Protein AF-A0A920TBF0-F1 (afdb_monomer)

pLDDT: mean 77.08, std 17.84, range [31.28, 96.94]

Secondary structure (DSSP, 8-state):
--HHHHHHHHTS-SHHHHHHT-SSHHHHHHHHHHHHS-EE-TTS-EE--B-STTSSTTS----------SS-S----TT----S-HHHHHHHHHHHHHHHHHHHHHHHHHS----S-B-EEETTEEEEE-SSSEEEEETTTTEEEEE-S---HHHHHHHT-----BEETT-SSPBPHHHHHHHIIIII-HHHHBEEE-SSEEEEEE----TTEE---TTS-SPP-TT-TTS--S--EEEEEETTTTTEEEEEEE-STTSS--TTTT-EE-SS-EEETTEEEEEEEETTEEEEEEE-TTSTTS------------

Mean predicted aligned error: 10.83 Å

Structure (mmCIF, N/CA/C/O backbone):
data_AF-A0A920TBF0-F1
#
_entry.id   AF-A0A920TBF0-F1
#
loop_
_atom_site.group_PDB
_atom_site.id
_atom_site.type_symbol
_atom_site.label_atom_id
_atom_site.label_alt_id
_atom_site.label_comp_id
_atom_site.label_asym_id
_atom_site.label_entity_id
_atom_site.label_seq_id
_atom_site.pdbx_PDB_ins_code
_atom_site.Cartn_x
_atom_site.Cartn_y
_atom_site.Cartn_z
_atom_site.occupancy
_atom_site.B_iso_or_equiv
_atom_site.auth_seq_id
_atom_site.auth_comp_id
_atom_site.auth_asym_id
_atom_site.auth_atom_id
_atom_site.pdbx_PDB_model_num
ATOM 1 N N . MET A 1 1 ? -24.499 0.335 1.223 1.00 48.47 1 MET A N 1
ATOM 2 C CA . MET A 1 1 ? -24.113 -0.470 0.057 1.00 48.47 1 MET A CA 1
ATOM 3 C C . MET A 1 1 ? -25.279 -0.491 -0.924 1.00 48.47 1 MET A C 1
ATOM 5 O O . MET A 1 1 ? -26.350 -0.970 -0.547 1.00 48.47 1 MET A O 1
ATOM 9 N N . PRO A 1 2 ? -25.116 0.120 -2.102 1.00 41.47 2 PRO A N 1
ATOM 10 C CA . PRO A 1 2 ? -26.072 0.062 -3.203 1.00 41.47 2 PRO A CA 1
ATOM 11 C C . PRO A 1 2 ? -26.461 -1.379 -3.599 1.00 41.47 2 PRO A C 1
ATOM 13 O O . PRO A 1 2 ? -25.663 -2.301 -3.429 1.00 41.47 2 PRO A O 1
ATOM 16 N N . PRO A 1 3 ? -27.668 -1.607 -4.149 1.00 42.19 3 PRO A N 1
ATOM 17 C CA . PRO A 1 3 ? -28.105 -2.929 -4.614 1.00 42.19 3 PRO A CA 1
ATOM 18 C C . PRO A 1 3 ? -27.231 -3.524 -5.729 1.00 42.19 3 PRO A C 1
ATOM 20 O O . PRO A 1 3 ? -27.058 -4.737 -5.775 1.00 42.19 3 PRO A O 1
ATOM 23 N N . ALA A 1 4 ? -26.659 -2.684 -6.599 1.00 46.34 4 ALA A N 1
ATOM 24 C CA . ALA A 1 4 ? -25.809 -3.117 -7.710 1.00 46.34 4 ALA A CA 1
ATOM 25 C C . ALA A 1 4 ? -24.507 -3.783 -7.226 1.00 46.34 4 ALA A C 1
ATOM 27 O O . ALA A 1 4 ? -24.130 -4.844 -7.724 1.00 46.34 4 ALA A O 1
ATOM 28 N N . ASP A 1 5 ? -23.891 -3.225 -6.183 1.00 46.94 5 ASP A N 1
ATOM 29 C CA . ASP A 1 5 ? -22.671 -3.770 -5.581 1.00 46.94 5 ASP A CA 1
ATOM 30 C C . ASP A 1 5 ? -22.946 -5.125 -4.908 1.00 46.94 5 ASP A C 1
ATOM 32 O O . ASP A 1 5 ? -22.075 -5.989 -4.856 1.00 46.94 5 ASP A O 1
ATOM 36 N N . ARG A 1 6 ? -24.181 -5.356 -4.425 1.00 47.69 6 ARG A N 1
ATOM 37 C CA . ARG A 1 6 ? -24.579 -6.624 -3.780 1.00 47.69 6 ARG A CA 1
ATOM 38 C C . ARG A 1 6 ? -24.681 -7.761 -4.787 1.00 47.69 6 ARG A C 1
ATOM 40 O O . ARG A 1 6 ? -24.317 -8.885 -4.460 1.00 47.69 6 ARG A O 1
ATOM 47 N N . SER A 1 7 ? -25.139 -7.472 -6.003 1.00 45.06 7 SER A N 1
ATOM 48 C CA . SER A 1 7 ? -25.230 -8.460 -7.082 1.00 45.06 7 SER A CA 1
ATOM 49 C C . SER A 1 7 ? -23.852 -8.884 -7.599 1.00 45.06 7 SER A C 1
ATOM 51 O O . SER A 1 7 ? -23.650 -10.064 -7.869 1.00 45.06 7 SER A O 1
ATOM 53 N N . LYS A 1 8 ? -22.878 -7.962 -7.669 1.00 50.47 8 LYS A N 1
ATOM 54 C CA . LYS A 1 8 ? -21.475 -8.304 -7.974 1.00 50.47 8 LYS A CA 1
ATOM 55 C C . LYS A 1 8 ? -20.835 -9.155 -6.873 1.00 50.47 8 LYS A C 1
ATOM 57 O O . LYS A 1 8 ? -20.063 -10.066 -7.159 1.00 50.47 8 LYS A O 1
ATOM 62 N N . LEU A 1 9 ? -21.199 -8.889 -5.618 1.00 48.62 9 LEU A N 1
ATOM 63 C CA . LEU A 1 9 ? -20.748 -9.645 -4.452 1.00 48.62 9 LEU A CA 1
ATOM 64 C C . LEU A 1 9 ? -21.351 -11.047 -4.348 1.00 48.62 9 LEU A C 1
ATOM 66 O O . LEU A 1 9 ? -20.652 -11.958 -3.931 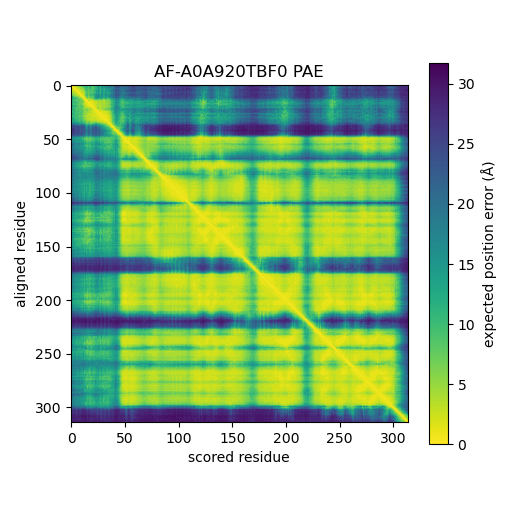1.00 48.62 9 LEU A O 1
ATOM 70 N N . ALA A 1 10 ? -22.594 -11.247 -4.790 1.00 43.66 10 ALA A N 1
ATOM 71 C CA . ALA A 1 10 ? -23.213 -12.571 -4.875 1.00 43.66 10 ALA A CA 1
ATOM 72 C C . ALA A 1 10 ? -22.567 -13.486 -5.939 1.00 43.66 10 ALA A C 1
ATOM 74 O O . ALA A 1 10 ? -22.734 -14.696 -5.870 1.00 43.66 10 ALA A O 1
ATOM 75 N N . ALA A 1 11 ? -21.822 -12.928 -6.903 1.00 50.50 11 ALA A N 1
ATOM 76 C CA . ALA A 1 11 ? -21.029 -13.687 -7.882 1.00 50.50 11 ALA A CA 1
ATOM 77 C C . ALA A 1 11 ? -19.617 -14.066 -7.373 1.00 50.50 11 ALA A C 1
ATOM 79 O O . ALA A 1 11 ? -18.818 -14.694 -8.082 1.00 50.50 11 ALA A O 1
ATOM 80 N N . ARG A 1 12 ? -19.272 -13.631 -6.156 1.00 54.97 12 ARG A N 1
ATOM 81 C CA . ARG A 1 12 ? -18.101 -14.075 -5.405 1.00 54.97 12 ARG A CA 1
ATOM 82 C C . ARG A 1 12 ? -18.627 -15.165 -4.469 1.00 54.97 12 ARG A C 1
ATOM 84 O O . ARG A 1 12 ? -19.307 -14.852 -3.508 1.00 54.97 12 ARG A O 1
ATOM 91 N N . ASP A 1 13 ? -18.435 -16.439 -4.783 1.00 57.16 13 ASP A N 1
ATOM 92 C CA . ASP A 1 13 ? -18.717 -17.497 -3.806 1.00 57.16 13 ASP A CA 1
ATOM 93 C C . ASP A 1 13 ? -17.684 -17.416 -2.666 1.00 57.16 13 ASP A C 1
ATOM 95 O O . ASP A 1 13 ? -16.536 -17.066 -2.926 1.00 57.16 13 ASP A O 1
ATOM 99 N N . GLY A 1 14 ? -18.075 -17.738 -1.424 1.00 64.62 14 GLY A N 1
ATOM 100 C CA . GLY A 1 14 ? -17.149 -17.918 -0.295 1.00 64.62 14 GLY A CA 1
ATOM 101 C C . GLY A 1 14 ? -17.405 -17.059 0.959 1.00 64.62 14 GLY A C 1
ATOM 102 O O . GLY A 1 14 ? -18.471 -16.462 1.145 1.00 64.62 14 GLY A O 1
ATOM 103 N N . GLY A 1 15 ? -16.456 -17.095 1.901 1.00 65.94 15 GLY A N 1
ATOM 104 C CA . GLY A 1 15 ? -16.621 -16.623 3.282 1.00 65.94 15 GLY A CA 1
ATOM 105 C C . GLY A 1 15 ? -16.760 -15.106 3.419 1.00 65.94 15 GLY A C 1
ATOM 106 O O . GLY A 1 15 ? -17.630 -14.638 4.163 1.00 65.94 15 GLY A O 1
ATOM 107 N N . LEU A 1 16 ? -15.958 -14.324 2.683 1.00 65.44 16 LEU A N 1
ATOM 108 C CA . LEU A 1 16 ? -16.082 -12.865 2.703 1.00 65.44 16 LEU A CA 1
ATOM 109 C C . LEU A 1 16 ? -17.380 -12.438 2.023 1.00 65.44 16 LEU A C 1
ATOM 111 O O . LEU A 1 16 ? -18.100 -11.595 2.550 1.00 65.44 16 LEU A O 1
ATOM 115 N N . ALA A 1 17 ? -17.733 -13.056 0.899 1.00 66.62 17 ALA A N 1
ATOM 116 C CA . ALA A 1 17 ? -18.985 -12.760 0.220 1.00 66.62 17 ALA A CA 1
ATOM 117 C C . ALA A 1 17 ? -20.210 -13.048 1.099 1.00 66.62 17 ALA A C 1
ATOM 119 O O . ALA A 1 17 ? -21.120 -12.220 1.180 1.00 66.62 17 ALA A O 1
ATOM 120 N N . ALA A 1 18 ? -20.201 -14.153 1.852 1.00 68.25 18 ALA A N 1
ATOM 121 C CA . ALA A 1 18 ? -21.231 -14.446 2.845 1.00 68.25 18 ALA A CA 1
ATOM 122 C C . ALA A 1 18 ? -21.303 -13.363 3.940 1.00 68.25 18 ALA A C 1
ATOM 124 O O . ALA A 1 18 ? -22.397 -12.901 4.280 1.00 68.25 18 ALA A O 1
ATOM 125 N N . ALA A 1 19 ? -20.159 -12.895 4.455 1.00 67.00 19 ALA A N 1
ATOM 126 C CA . ALA A 1 19 ? -20.104 -11.804 5.433 1.00 67.00 19 ALA A CA 1
ATOM 127 C C . ALA A 1 19 ? -20.609 -10.465 4.867 1.00 67.00 19 ALA A C 1
ATOM 129 O O . ALA A 1 19 ? -21.285 -9.706 5.561 1.00 67.00 19 ALA A O 1
ATOM 130 N N . LEU A 1 20 ? -20.325 -10.190 3.599 1.00 64.31 20 LEU A N 1
ATOM 131 C CA . LEU A 1 20 ? -20.701 -8.962 2.903 1.00 64.31 20 LEU A CA 1
ATOM 132 C C . LEU A 1 20 ? -22.149 -8.973 2.381 1.00 64.31 20 LEU A C 1
ATOM 134 O O . LEU A 1 20 ? -22.757 -7.916 2.221 1.00 64.31 20 LEU A O 1
ATOM 138 N N . SER A 1 21 ? -22.751 -10.153 2.203 1.00 65.94 21 SER A N 1
ATOM 139 C CA . SER A 1 21 ? -24.171 -10.323 1.848 1.00 65.94 21 SER A CA 1
ATOM 140 C C . SER A 1 21 ? -25.145 -9.944 2.978 1.00 65.94 21 SER A C 1
ATOM 142 O O . SER A 1 21 ? -26.361 -9.858 2.772 1.00 65.94 21 SER A O 1
ATOM 144 N N . GLN A 1 22 ? -24.625 -9.688 4.183 1.00 68.50 22 GLN A N 1
ATOM 145 C CA . GLN A 1 22 ? -25.415 -9.319 5.352 1.00 68.50 22 GLN A CA 1
ATOM 146 C C . GLN A 1 22 ? -26.225 -8.039 5.098 1.00 68.50 22 GLN A C 1
ATOM 148 O O . GLN A 1 22 ? -25.724 -7.009 4.644 1.00 68.50 22 GLN A O 1
ATOM 153 N N . ARG A 1 23 ? -27.524 -8.084 5.421 1.00 58.72 23 ARG A N 1
ATOM 154 C CA . ARG A 1 23 ? -28.457 -6.985 5.105 1.00 58.72 23 ARG A CA 1
ATOM 155 C C . ARG A 1 23 ? -28.181 -5.704 5.890 1.00 58.72 23 ARG A C 1
ATOM 157 O O . ARG A 1 23 ? -28.515 -4.624 5.399 1.00 58.72 23 ARG A O 1
ATOM 164 N N . THR A 1 24 ? -27.590 -5.817 7.078 1.00 69.56 24 THR A N 1
ATOM 165 C CA . THR A 1 24 ? -27.288 -4.694 7.971 1.00 69.56 24 THR A CA 1
ATOM 166 C C . THR A 1 24 ? -25.783 -4.468 8.073 1.00 69.56 24 THR A C 1
ATOM 168 O O . THR A 1 24 ? -25.002 -5.419 8.077 1.00 69.56 24 THR A O 1
ATOM 171 N N . LYS A 1 25 ? -25.373 -3.198 8.207 1.00 57.34 25 LYS A N 1
ATOM 172 C CA . LYS A 1 25 ? -23.966 -2.819 8.412 1.00 57.34 25 LYS A CA 1
ATOM 173 C C . LYS A 1 25 ? -23.376 -3.512 9.645 1.00 57.34 25 LYS A C 1
ATOM 175 O O . LYS A 1 25 ? -22.275 -4.035 9.569 1.00 57.34 25 LYS A O 1
ATOM 180 N N . ASP A 1 26 ? -24.136 -3.606 10.733 1.00 57.84 26 ASP A N 1
ATOM 181 C CA . ASP A 1 26 ? -23.690 -4.290 11.953 1.00 57.84 26 ASP A CA 1
ATOM 182 C C . ASP A 1 26 ? -23.574 -5.809 11.771 1.00 57.84 26 ASP A C 1
ATOM 184 O O . ASP A 1 26 ? -22.674 -6.433 12.327 1.00 57.84 26 ASP A O 1
ATOM 188 N N . GLY A 1 27 ? -24.468 -6.426 10.988 1.00 61.59 27 GLY A N 1
ATOM 189 C CA . GLY A 1 27 ? -24.377 -7.844 10.630 1.00 61.59 27 GLY A CA 1
ATOM 190 C C . GLY A 1 27 ? -23.137 -8.143 9.790 1.00 61.59 27 GLY A C 1
ATOM 191 O O . GLY A 1 27 ? -22.438 -9.120 10.055 1.00 61.59 27 GLY A O 1
ATOM 192 N N . MET A 1 28 ? -22.831 -7.257 8.841 1.00 61.69 28 MET A N 1
ATOM 193 C CA . MET A 1 28 ? -21.622 -7.311 8.023 1.00 61.69 28 MET A CA 1
ATOM 194 C C . MET A 1 28 ? -20.367 -7.161 8.882 1.00 61.69 28 MET A C 1
ATOM 196 O O . MET A 1 28 ? -19.517 -8.041 8.869 1.00 61.69 28 MET A O 1
ATOM 200 N N . VAL A 1 29 ? -20.287 -6.113 9.710 1.00 56.00 29 VAL A N 1
ATOM 201 C CA . VAL A 1 29 ? -19.148 -5.871 10.613 1.00 56.00 29 VAL A CA 1
ATOM 202 C C . VAL A 1 29 ? -18.922 -7.046 11.562 1.00 56.00 29 VAL A C 1
ATOM 204 O O . VAL A 1 29 ? -17.791 -7.495 11.705 1.00 56.00 29 VAL A O 1
ATOM 207 N N . ARG A 1 30 ? -19.979 -7.604 12.167 1.00 62.88 30 ARG A N 1
ATOM 208 C CA . ARG A 1 30 ? -19.853 -8.796 13.023 1.00 62.88 30 ARG A CA 1
ATOM 209 C C . ARG A 1 30 ? -19.360 -10.020 12.256 1.00 62.88 30 ARG A C 1
ATOM 211 O O . ARG A 1 30 ? -18.608 -10.812 12.808 1.00 62.88 30 ARG A O 1
ATOM 218 N N . SER A 1 31 ? -19.782 -10.189 11.007 1.00 63.00 31 SER A N 1
ATOM 219 C CA . SER A 1 31 ? -19.359 -11.324 10.180 1.00 63.00 31 SER A CA 1
ATOM 220 C C . SER A 1 31 ? -17.905 -11.181 9.721 1.00 63.00 31 SER A C 1
ATOM 222 O O . SER A 1 31 ? -17.159 -12.151 9.767 1.00 63.00 31 SER A O 1
ATOM 224 N N . LEU A 1 32 ? -17.476 -9.966 9.374 1.00 63.78 32 LEU A N 1
ATOM 225 C CA . LEU A 1 32 ? -16.080 -9.634 9.075 1.00 63.78 32 LEU A CA 1
ATOM 226 C C . LEU A 1 32 ? -15.175 -9.805 10.305 1.00 63.78 32 LEU A C 1
ATOM 228 O O . LEU A 1 32 ? -14.099 -10.388 10.205 1.00 63.78 32 LEU A O 1
ATOM 232 N N . ALA A 1 33 ? -15.644 -9.382 11.483 1.00 59.00 33 ALA A N 1
ATOM 233 C CA . ALA A 1 33 ? -14.950 -9.615 12.748 1.00 59.00 33 ALA A CA 1
ATOM 234 C C . ALA A 1 33 ? -14.811 -11.116 13.059 1.00 59.00 33 ALA A C 1
ATOM 236 O O . ALA A 1 33 ? -13.750 -11.550 13.491 1.00 59.00 33 ALA A O 1
ATOM 237 N N . ARG A 1 34 ? -15.837 -11.927 12.763 1.00 62.56 34 ARG A N 1
ATOM 238 C CA . ARG A 1 34 ? -15.768 -13.393 12.896 1.00 62.56 34 ARG A CA 1
ATOM 239 C C . ARG A 1 34 ? -14.814 -14.050 11.908 1.00 62.56 34 ARG A C 1
ATOM 241 O O . ARG A 1 34 ? -14.206 -15.038 12.275 1.00 62.56 34 ARG A O 1
ATOM 248 N N . LEU A 1 35 ? -14.672 -13.528 10.687 1.00 60.25 35 LEU A N 1
ATOM 249 C CA . LEU A 1 35 ? -13.644 -14.007 9.754 1.00 60.25 35 LEU A CA 1
ATOM 250 C C . LEU A 1 35 ? -12.241 -13.728 10.307 1.00 60.25 35 LEU A C 1
ATOM 252 O O . LEU A 1 35 ? -11.340 -14.541 10.147 1.00 60.25 35 LEU A O 1
ATOM 256 N N . SER A 1 36 ? -12.066 -12.576 10.961 1.00 52.41 36 SER A N 1
ATOM 257 C CA . SER A 1 36 ? -10.839 -12.183 11.668 1.00 52.41 36 SER A CA 1
ATOM 258 C C . SER A 1 36 ? -10.499 -13.110 12.850 1.00 52.41 36 SER A C 1
ATOM 260 O O . SER A 1 36 ? -9.322 -13.306 13.167 1.00 52.41 36 SER A O 1
ATOM 262 N N . GLU A 1 37 ? -11.501 -13.739 13.466 1.00 53.88 37 GLU A N 1
ATOM 263 C CA . GLU A 1 37 ? -11.335 -14.720 14.538 1.00 53.88 37 GLU A CA 1
ATOM 264 C C . GLU A 1 37 ? -11.171 -16.149 13.973 1.00 53.88 37 GLU A C 1
ATOM 266 O O . GLU A 1 37 ? -11.801 -16.538 12.994 1.00 53.88 37 GLU A O 1
ATOM 271 N N . LYS A 1 38 ? -10.275 -16.950 14.570 1.00 48.41 38 LYS A N 1
ATOM 272 C CA . LYS A 1 38 ? -9.892 -18.290 14.078 1.00 48.41 38 LYS A CA 1
ATOM 273 C C . LYS A 1 38 ? -11.107 -19.164 13.736 1.00 48.41 38 LYS A C 1
ATOM 275 O O . LYS A 1 38 ? -11.900 -19.477 14.620 1.00 48.41 38 LYS A O 1
ATOM 280 N N . THR A 1 39 ? -11.139 -19.705 12.518 1.00 42.72 39 THR A N 1
ATOM 281 C CA . THR A 1 39 ? -11.897 -20.928 12.224 1.00 42.72 39 THR A CA 1
ATOM 282 C C . THR A 1 39 ? -10.920 -22.102 12.247 1.00 42.72 39 THR A C 1
ATOM 284 O O . THR A 1 39 ? -10.024 -22.192 11.413 1.00 42.72 39 THR A O 1
ATOM 287 N N . ILE A 1 40 ? -11.044 -22.972 13.252 1.00 38.69 40 ILE A N 1
ATOM 288 C CA . ILE A 1 40 ? -10.387 -24.285 13.250 1.00 38.69 40 ILE A CA 1
ATOM 289 C C . ILE A 1 40 ? -11.276 -25.180 12.389 1.00 38.69 40 ILE A C 1
ATOM 291 O O . ILE A 1 40 ? -12.431 -25.412 12.754 1.00 38.69 40 ILE A O 1
ATOM 295 N N . THR A 1 41 ? -10.788 -25.634 11.237 1.00 45.25 41 THR A N 1
ATOM 296 C CA . THR A 1 41 ? -11.519 -26.626 10.442 1.00 45.25 41 THR A CA 1
ATOM 297 C C . THR A 1 41 ? -11.429 -27.996 11.122 1.00 45.25 41 THR A C 1
ATOM 299 O O . THR A 1 41 ? -10.523 -28.260 11.916 1.00 45.25 41 THR A O 1
ATOM 302 N N . GLY A 1 42 ? -12.419 -28.863 10.879 1.00 35.38 42 GLY A N 1
ATOM 303 C CA . GLY A 1 42 ? -12.584 -30.154 11.571 1.00 35.38 42 GLY A CA 1
ATOM 304 C C . GLY A 1 42 ? -11.441 -31.165 11.381 1.00 35.38 42 GLY A C 1
ATOM 305 O O . GLY A 1 42 ? -11.452 -32.218 12.007 1.00 35.38 42 GLY A O 1
ATOM 306 N N . ASP A 1 43 ? -10.457 -30.837 10.549 1.00 37.28 43 ASP A N 1
ATOM 307 C CA . ASP A 1 43 ? -9.215 -31.561 10.265 1.00 37.28 43 ASP A CA 1
ATOM 308 C C . ASP A 1 43 ? -7.991 -31.007 11.028 1.00 37.28 43 ASP A C 1
ATOM 310 O O . ASP A 1 43 ? -6.877 -31.502 10.865 1.00 37.28 43 ASP A O 1
ATOM 314 N N . GLY A 1 44 ? -8.174 -29.990 11.878 1.00 34.22 44 GLY A N 1
ATOM 315 C CA . GLY A 1 44 ? -7.098 -29.381 12.662 1.00 34.22 44 GLY A CA 1
ATOM 316 C C . GLY A 1 44 ? -6.231 -28.386 11.885 1.00 34.22 44 GLY A C 1
ATOM 317 O O . GLY A 1 44 ? -5.260 -27.873 12.449 1.00 34.22 44 GLY A O 1
ATOM 318 N N . GLN A 1 45 ? -6.573 -28.066 10.630 1.00 37.16 45 GLN A N 1
ATOM 319 C CA . GLN A 1 45 ? -5.944 -26.958 9.917 1.00 37.16 45 GLN A CA 1
ATOM 320 C C . GLN A 1 45 ? -6.516 -25.617 10.404 1.00 37.16 45 GLN A C 1
ATOM 322 O O . GLN A 1 45 ? -7.715 -25.439 10.616 1.00 37.16 45 GLN A O 1
ATOM 327 N N . VAL A 1 46 ? -5.632 -24.647 10.637 1.00 42.19 46 VAL A N 1
ATOM 328 C CA . VAL A 1 46 ? -6.026 -23.265 10.922 1.00 42.19 46 VAL A CA 1
ATOM 329 C C . VAL A 1 46 ? -5.913 -22.498 9.613 1.00 42.19 46 VAL A C 1
ATOM 331 O O . VAL A 1 46 ? -4.821 -22.070 9.245 1.00 42.19 46 VAL A O 1
ATOM 334 N N . VAL A 1 47 ? -7.035 -22.308 8.917 1.00 53.06 47 VAL A N 1
ATOM 335 C CA . VAL A 1 47 ? -7.137 -21.285 7.868 1.00 53.06 47 VAL A CA 1
ATOM 336 C C . VAL A 1 47 ? -7.430 -19.971 8.586 1.00 53.06 47 VAL A C 1
ATOM 338 O O . VAL A 1 47 ? -8.574 -19.616 8.860 1.00 53.06 47 VAL A O 1
ATOM 341 N N . GLY A 1 48 ? -6.364 -19.317 9.041 1.00 67.50 48 GLY A N 1
ATOM 342 C CA . GLY A 1 48 ? -6.448 -18.040 9.736 1.00 67.50 48 GLY A CA 1
ATOM 343 C C . GLY A 1 48 ? -6.321 -16.882 8.759 1.00 67.50 48 GLY A C 1
ATOM 344 O O . GLY A 1 48 ? -5.510 -16.934 7.836 1.00 67.50 48 GLY A O 1
ATOM 345 N N . ASN A 1 49 ? -7.075 -15.813 8.994 1.00 83.12 49 ASN A N 1
ATOM 346 C CA . ASN A 1 49 ? -6.814 -14.545 8.329 1.00 83.12 49 ASN A CA 1
ATOM 347 C C . ASN A 1 49 ? -5.392 -14.044 8.627 1.00 83.12 49 ASN A C 1
ATOM 349 O O . ASN A 1 49 ? -4.849 -14.255 9.713 1.00 83.12 49 ASN A O 1
ATOM 353 N N . TRP A 1 50 ? -4.830 -13.311 7.670 1.00 90.94 50 TRP A N 1
ATOM 354 C CA . TRP A 1 50 ? -3.555 -12.615 7.775 1.00 90.94 50 TRP A CA 1
ATOM 355 C C . TRP A 1 50 ? -3.820 -11.108 7.673 1.00 90.94 50 TRP A C 1
ATOM 357 O O . TRP A 1 50 ? -3.826 -10.530 6.592 1.00 90.94 50 TRP A O 1
ATOM 367 N N . LEU A 1 51 ? -4.141 -10.478 8.804 1.00 90.94 51 LEU A N 1
ATOM 368 C CA . LEU A 1 51 ? -4.727 -9.130 8.878 1.00 90.94 51 LEU A CA 1
ATOM 369 C C . LEU A 1 51 ? -3.698 -7.995 8.969 1.00 90.94 51 LEU A C 1
ATOM 371 O O . LEU A 1 51 ? -4.033 -6.823 8.822 1.00 90.94 51 LEU A O 1
ATOM 375 N N . ALA A 1 52 ? -2.447 -8.319 9.262 1.00 91.56 52 ALA A N 1
ATOM 376 C CA . ALA A 1 52 ? -1.356 -7.360 9.364 1.00 91.56 52 ALA A CA 1
ATOM 377 C C . ALA A 1 52 ? -0.029 -8.069 9.084 1.00 91.56 52 ALA A C 1
ATOM 379 O O . ALA A 1 52 ? 0.015 -9.289 8.911 1.00 91.56 52 ALA A O 1
ATOM 380 N N . TRP A 1 53 ? 1.075 -7.323 9.103 1.00 89.00 53 TRP A N 1
ATOM 381 C CA . TRP A 1 53 ? 2.408 -7.918 9.065 1.00 89.00 53 TRP A CA 1
ATOM 382 C C . TRP A 1 53 ? 2.566 -8.996 10.153 1.00 89.00 53 TRP A C 1
ATOM 384 O O . TRP A 1 53 ? 2.275 -8.749 11.325 1.00 89.00 53 TRP A O 1
ATOM 394 N N . ARG A 1 54 ? 3.021 -10.197 9.760 1.00 88.50 54 A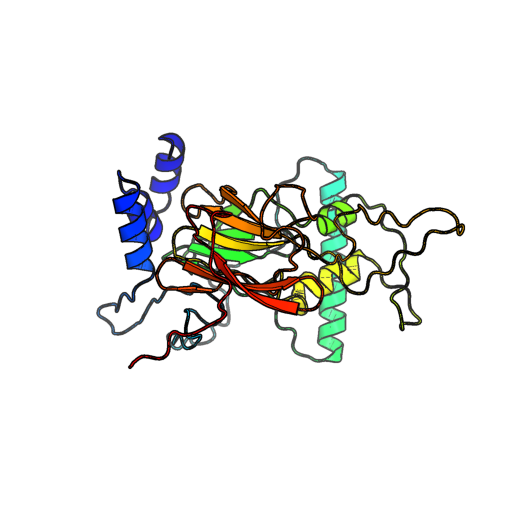RG A N 1
ATOM 395 C CA . ARG A 1 54 ? 3.059 -11.416 10.602 1.00 88.50 54 ARG A CA 1
ATOM 396 C C . ARG A 1 54 ? 1.688 -11.882 11.135 1.00 88.50 54 ARG A C 1
ATOM 398 O O . ARG A 1 54 ? 1.568 -12.483 12.207 1.00 88.50 54 ARG A O 1
ATOM 405 N N . GLY A 1 55 ? 0.647 -11.596 10.365 1.00 87.81 55 GLY A N 1
ATOM 406 C CA . GLY A 1 55 ? -0.679 -12.199 10.404 1.00 87.81 55 GLY A CA 1
ATOM 407 C C . GLY A 1 55 ? -1.674 -11.585 11.379 1.00 87.81 55 GLY A C 1
ATOM 408 O O . GLY A 1 55 ? -2.846 -11.470 11.039 1.00 87.81 55 GLY A O 1
ATOM 409 N N . ARG A 1 56 ? -1.251 -11.133 12.564 1.00 85.12 56 ARG A N 1
ATOM 410 C CA . ARG A 1 56 ? -2.166 -10.524 13.546 1.00 85.12 56 ARG A CA 1
ATOM 411 C C . ARG A 1 56 ? -1.453 -9.515 14.436 1.00 85.12 56 ARG A C 1
ATOM 413 O O . ARG A 1 56 ? -0.249 -9.313 14.313 1.00 85.12 56 ARG A O 1
ATOM 420 N N . HIS A 1 57 ? -2.197 -8.899 15.351 1.00 84.12 57 HIS A N 1
ATOM 421 C CA . HIS A 1 57 ? -1.718 -7.778 16.157 1.00 84.12 57 HIS A CA 1
ATOM 422 C C . HIS A 1 57 ? -0.470 -8.065 17.013 1.00 84.12 57 HIS A C 1
ATOM 424 O O . HIS A 1 57 ? 0.342 -7.167 17.209 1.00 84.12 57 HIS A O 1
ATOM 430 N N . ASP A 1 58 ? -0.283 -9.301 17.487 1.00 83.19 58 ASP A N 1
ATOM 431 C CA . ASP A 1 58 ? 0.907 -9.710 18.250 1.00 83.19 58 ASP A CA 1
ATOM 432 C C . ASP A 1 58 ? 2.078 -10.179 17.372 1.00 83.19 58 ASP A C 1
ATOM 434 O O . ASP A 1 58 ? 3.159 -10.438 17.895 1.00 83.19 58 ASP A O 1
ATOM 438 N N . ARG A 1 59 ? 1.890 -10.248 16.045 1.00 86.44 59 ARG A N 1
ATOM 439 C CA . ARG A 1 59 ? 2.900 -10.650 15.053 1.00 86.44 59 ARG A CA 1
ATOM 440 C C . ARG A 1 59 ? 3.428 -12.075 15.237 1.00 86.44 59 ARG A C 1
ATOM 442 O O . ARG A 1 59 ? 4.565 -12.368 14.859 1.00 86.44 59 ARG A O 1
ATOM 449 N N . LEU A 1 60 ? 2.607 -12.952 15.809 1.00 84.81 60 LEU A N 1
ATOM 450 C CA . LEU A 1 60 ? 2.944 -14.347 16.099 1.00 84.81 60 LEU A CA 1
ATOM 451 C C . LEU A 1 60 ? 1.936 -15.321 15.475 1.00 84.81 60 LEU A C 1
ATOM 453 O O . LEU A 1 60 ? 1.694 -16.398 16.020 1.00 84.81 60 LEU A O 1
ATOM 457 N N . SER A 1 61 ? 1.317 -14.955 14.346 1.00 84.31 61 SER A N 1
ATOM 458 C CA . SER A 1 61 ? 0.354 -15.854 13.706 1.00 84.31 61 SER A CA 1
ATOM 459 C C . SER A 1 61 ? 1.045 -17.123 13.210 1.00 84.31 61 SER A C 1
ATOM 461 O O . SER A 1 61 ? 1.991 -17.027 12.425 1.00 84.31 61 SER A O 1
ATOM 463 N N . PRO A 1 62 ? 0.581 -18.312 13.629 1.00 80.56 62 PRO A N 1
ATOM 464 C CA . PRO A 1 62 ? 1.032 -19.553 13.028 1.00 80.56 62 PRO A CA 1
ATOM 465 C C . PRO A 1 62 ? 0.401 -19.706 11.640 1.00 80.56 62 PRO A C 1
ATOM 467 O O . PRO A 1 62 ? -0.774 -19.390 11.453 1.00 80.56 62 PRO A O 1
ATOM 470 N N . ALA A 1 63 ? 1.166 -20.233 10.689 1.00 76.75 63 ALA A N 1
ATOM 471 C CA . ALA A 1 63 ? 0.654 -20.721 9.413 1.00 76.75 63 ALA A CA 1
ATOM 472 C C . ALA A 1 63 ? 0.693 -22.253 9.407 1.00 76.75 63 ALA A C 1
ATOM 474 O O . ALA A 1 63 ? 1.568 -22.855 10.038 1.00 76.75 63 ALA A O 1
ATOM 475 N N . ALA A 1 64 ? -0.245 -22.884 8.698 1.00 71.62 64 ALA A N 1
ATOM 476 C CA . ALA A 1 64 ? -0.155 -24.314 8.436 1.00 71.62 64 ALA A CA 1
ATOM 477 C C . ALA A 1 64 ? 1.140 -24.606 7.649 1.00 71.62 64 ALA A C 1
ATOM 479 O O . ALA A 1 64 ? 1.510 -23.813 6.777 1.00 71.62 64 ALA A O 1
ATOM 480 N N . PRO A 1 65 ? 1.845 -25.715 7.933 1.00 71.00 65 PRO A N 1
ATOM 481 C CA . PRO A 1 65 ? 2.994 -26.115 7.134 1.00 71.00 65 PRO A CA 1
ATOM 482 C C . PRO A 1 65 ? 2.570 -26.288 5.673 1.00 71.00 65 PRO A C 1
ATOM 484 O O . PRO A 1 65 ? 1.668 -27.070 5.381 1.00 71.00 65 PRO A O 1
ATOM 487 N N . ALA A 1 66 ? 3.225 -25.570 4.765 1.00 69.62 66 ALA A N 1
ATOM 488 C CA . ALA A 1 66 ? 3.043 -25.737 3.331 1.00 69.62 66 ALA A CA 1
ATOM 489 C C . ALA A 1 66 ? 4.246 -26.492 2.761 1.00 69.62 66 ALA A C 1
ATOM 491 O O . ALA A 1 66 ? 5.396 -26.148 3.042 1.00 69.62 66 ALA A O 1
ATOM 492 N N . VAL A 1 67 ? 3.989 -27.524 1.957 1.00 71.94 67 VAL A N 1
ATOM 493 C CA . VAL A 1 67 ? 5.034 -28.154 1.146 1.00 71.94 67 VAL A CA 1
ATOM 494 C C . VAL A 1 67 ? 5.253 -27.249 -0.066 1.00 71.94 67 VAL A C 1
ATOM 496 O O . VAL A 1 67 ? 4.266 -26.937 -0.734 1.00 71.94 67 VAL A O 1
ATOM 499 N N . PRO A 1 68 ? 6.487 -26.805 -0.370 1.00 70.25 68 PRO A N 1
ATOM 500 C CA . PRO A 1 68 ? 6.742 -26.008 -1.562 1.00 70.25 68 PRO A CA 1
ATOM 501 C C . PRO A 1 68 ? 6.270 -26.770 -2.805 1.00 70.25 68 PRO A C 1
ATOM 503 O O . PRO A 1 68 ? 6.873 -27.770 -3.197 1.00 70.25 68 PRO A O 1
ATOM 506 N N . ALA A 1 69 ? 5.171 -26.326 -3.410 1.00 68.62 69 ALA A N 1
ATOM 507 C CA . ALA A 1 69 ? 4.749 -26.831 -4.704 1.00 68.62 69 ALA A CA 1
ATOM 508 C C . ALA A 1 69 ? 5.685 -26.246 -5.768 1.00 68.62 69 ALA A C 1
ATOM 510 O O . ALA A 1 69 ? 5.957 -25.046 -5.775 1.00 68.62 69 ALA A O 1
ATOM 511 N N . ALA A 1 70 ? 6.189 -27.086 -6.674 1.00 72.81 70 ALA A N 1
ATOM 512 C CA . ALA A 1 70 ? 7.066 -26.635 -7.758 1.00 72.81 70 ALA A CA 1
ATOM 513 C C . ALA A 1 70 ? 6.339 -25.742 -8.785 1.00 72.81 70 ALA A C 1
ATOM 515 O O . ALA A 1 70 ? 6.988 -25.070 -9.583 1.00 72.81 70 ALA A O 1
ATOM 516 N N . VAL A 1 71 ? 5.003 -25.749 -8.773 1.00 80.94 71 VAL A N 1
ATOM 517 C CA . VAL A 1 71 ? 4.146 -24.994 -9.689 1.00 80.94 71 VAL A CA 1
ATOM 518 C C . VAL A 1 71 ? 3.165 -24.162 -8.859 1.00 80.94 71 VAL A C 1
ATOM 520 O O . VAL A 1 71 ? 2.524 -24.725 -7.969 1.00 80.94 71 VAL A O 1
ATOM 523 N N . PRO A 1 72 ? 3.041 -22.846 -9.116 1.00 85.50 72 PRO A N 1
ATOM 524 C CA . PRO A 1 72 ? 2.040 -22.022 -8.446 1.00 85.50 72 PRO A CA 1
ATOM 525 C C . PRO A 1 72 ? 0.627 -22.452 -8.863 1.00 85.50 72 PRO A C 1
ATOM 527 O O . PRO A 1 72 ? 0.392 -22.728 -10.037 1.00 85.50 72 PRO A O 1
ATOM 530 N N . GLU A 1 73 ? -0.325 -22.467 -7.924 1.00 86.69 73 GLU A N 1
ATOM 531 C CA . GLU A 1 73 ? -1.740 -22.738 -8.239 1.00 86.69 73 GLU A CA 1
ATOM 532 C C . GLU A 1 73 ? -2.323 -21.675 -9.180 1.00 86.69 73 GLU A C 1
ATOM 534 O O . GLU A 1 73 ? -3.068 -21.983 -10.108 1.00 86.69 73 GLU A O 1
ATOM 539 N N . TRP A 1 74 ? -1.937 -20.418 -8.965 1.00 90.31 74 TRP A N 1
ATOM 540 C CA . TRP A 1 74 ? -2.199 -19.295 -9.853 1.00 90.31 74 TRP A CA 1
ATOM 541 C C . TRP A 1 74 ? -1.150 -18.204 -9.628 1.00 90.31 74 TRP A C 1
ATOM 543 O O . TRP A 1 74 ? -0.429 -18.193 -8.628 1.00 90.31 74 TRP A O 1
ATOM 553 N N . SER A 1 75 ? -1.067 -17.268 -10.568 1.00 90.88 75 SER A N 1
ATOM 554 C CA . SER A 1 75 ? -0.250 -16.063 -10.453 1.00 90.88 75 SER A CA 1
ATOM 555 C C . SER A 1 75 ? -1.067 -14.838 -10.853 1.00 90.88 75 SER A C 1
ATOM 557 O O . SER A 1 75 ? -1.985 -14.928 -11.669 1.00 90.88 75 SER A O 1
ATOM 559 N N . PHE A 1 76 ? -0.748 -13.693 -10.251 1.00 89.56 76 PHE A N 1
ATOM 560 C CA . PHE A 1 76 ? -1.385 -12.421 -10.571 1.00 89.56 76 PHE A CA 1
ATOM 561 C C . PHE A 1 76 ? -0.318 -11.360 -10.871 1.00 89.56 76 PHE A C 1
ATOM 563 O O . PHE A 1 76 ? 0.593 -11.185 -10.056 1.00 89.56 76 PHE A O 1
ATOM 570 N N . PRO A 1 77 ? -0.398 -10.635 -12.001 1.00 87.19 77 PRO A N 1
ATOM 571 C CA . PRO A 1 77 ? 0.579 -9.601 -12.317 1.00 87.19 77 PRO A CA 1
ATOM 572 C C . PRO A 1 77 ? 0.483 -8.398 -11.367 1.00 87.19 77 PRO A C 1
ATOM 574 O O . PRO A 1 77 ? -0.557 -7.756 -11.237 1.00 87.19 77 PRO A O 1
ATOM 577 N N . THR A 1 78 ? 1.602 -8.016 -10.752 1.00 83.31 78 THR A N 1
ATOM 578 C CA . THR A 1 78 ? 1.704 -6.812 -9.902 1.00 83.31 78 THR A CA 1
ATOM 579 C C . THR A 1 78 ? 1.803 -5.510 -10.703 1.00 83.31 78 THR A C 1
ATOM 581 O O . THR A 1 78 ? 1.861 -4.428 -10.130 1.00 83.31 78 THR A O 1
ATOM 584 N N . PHE A 1 79 ? 1.809 -5.599 -12.031 1.00 80.19 79 PHE A N 1
ATOM 585 C CA . PHE A 1 79 ? 1.903 -4.465 -12.945 1.00 80.19 79 PHE A CA 1
ATOM 586 C C . PHE A 1 79 ? 0.830 -4.585 -14.035 1.00 80.19 79 PHE A C 1
ATOM 588 O O . PHE A 1 79 ? 1.112 -4.644 -15.229 1.00 80.19 79 PHE A O 1
ATOM 595 N N . GLN A 1 80 ? -0.425 -4.700 -13.603 1.00 76.94 80 GLN A N 1
ATOM 596 C CA . GLN A 1 80 ? -1.592 -4.762 -14.479 1.00 76.94 80 GLN A CA 1
ATOM 597 C C . GLN A 1 80 ? -2.582 -3.683 -14.062 1.00 76.94 80 GLN A C 1
ATOM 599 O O . GLN A 1 80 ? -3.121 -3.716 -12.958 1.00 76.94 80 GLN A O 1
ATOM 604 N N . ARG A 1 81 ? -2.804 -2.720 -14.951 1.00 75.50 81 ARG A N 1
ATOM 605 C 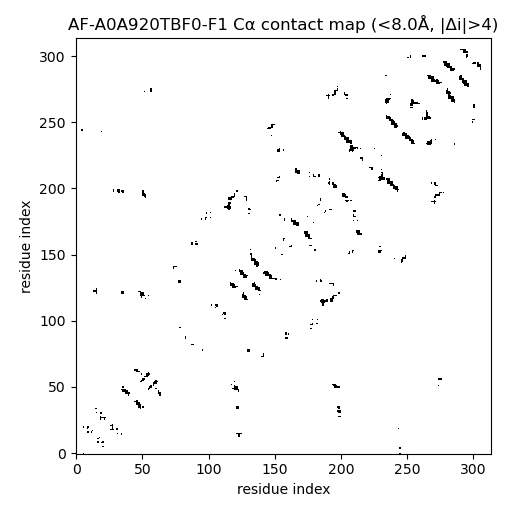CA . ARG A 1 81 ? -3.854 -1.711 -14.843 1.00 75.50 81 ARG A CA 1
ATOM 606 C C . ARG A 1 81 ? -4.360 -1.437 -16.248 1.00 75.50 81 ARG A C 1
ATOM 608 O O . ARG A 1 81 ? -3.551 -1.245 -17.154 1.00 75.50 81 ARG A O 1
ATOM 615 N N . GLU A 1 82 ? -5.672 -1.470 -16.427 1.00 71.19 82 GLU A N 1
ATOM 616 C CA . GLU A 1 82 ? -6.286 -1.093 -17.697 1.00 71.19 82 GLU A CA 1
ATOM 617 C C . GLU A 1 82 ? -6.114 0.420 -17.874 1.00 71.19 82 GLU A C 1
ATOM 619 O O . GLU A 1 82 ? -6.473 1.204 -16.993 1.00 71.19 82 GLU A O 1
ATOM 624 N N . LEU A 1 83 ? -5.463 0.820 -18.963 1.00 70.44 83 LEU A N 1
ATOM 625 C CA . LEU A 1 83 ? -5.283 2.215 -19.345 1.00 70.44 83 LEU A CA 1
ATOM 626 C C . LEU A 1 83 ? -5.903 2.406 -20.727 1.00 70.44 83 LEU A C 1
ATOM 628 O O . LEU A 1 83 ? -5.860 1.500 -21.546 1.00 70.44 83 LEU A O 1
ATOM 632 N N . ASP A 1 84 ? -6.431 3.592 -21.017 1.00 68.94 84 ASP A N 1
ATOM 633 C CA . ASP A 1 84 ? -7.019 3.860 -22.337 1.00 68.94 84 ASP A CA 1
ATOM 634 C C . ASP A 1 84 ? -5.984 4.391 -23.349 1.00 68.94 84 ASP A C 1
ATOM 636 O O . ASP A 1 84 ? -6.165 4.264 -24.558 1.00 68.94 84 ASP A O 1
ATOM 640 N N . ASP A 1 85 ? -4.879 4.986 -22.879 1.00 78.69 85 ASP A N 1
ATOM 641 C CA . ASP A 1 85 ? -3.882 5.658 -23.727 1.00 78.69 85 ASP A CA 1
ATOM 642 C C . ASP A 1 85 ? -2.806 4.680 -24.253 1.00 78.69 85 ASP A C 1
ATOM 644 O O . ASP A 1 85 ? -2.012 4.152 -23.464 1.00 78.69 85 ASP A O 1
ATOM 648 N N . PRO A 1 86 ? -2.689 4.470 -25.582 1.00 80.50 86 PRO A N 1
ATOM 649 C CA . PRO A 1 86 ? -1.635 3.650 -26.183 1.00 80.50 86 PRO A CA 1
ATOM 650 C C . PRO A 1 86 ? -0.211 4.059 -25.778 1.00 80.50 86 PRO A C 1
ATOM 652 O O . PRO A 1 86 ? 0.627 3.188 -25.550 1.00 80.50 86 PRO A O 1
ATOM 655 N N . LYS A 1 87 ? 0.073 5.361 -25.615 1.00 78.31 87 LYS A N 1
ATOM 656 C CA . LYS A 1 87 ? 1.415 5.830 -25.221 1.00 78.31 87 LYS A CA 1
ATOM 657 C C . LYS A 1 87 ? 1.798 5.348 -23.826 1.00 78.31 87 LYS A C 1
ATOM 659 O O . LYS A 1 87 ? 2.954 5.001 -23.584 1.00 78.31 87 LYS A O 1
ATOM 664 N N . ARG A 1 88 ? 0.827 5.289 -22.911 1.00 83.88 88 ARG A N 1
ATOM 665 C CA . ARG A 1 88 ? 1.047 4.785 -21.552 1.00 83.88 88 ARG A CA 1
ATOM 666 C C . ARG A 1 88 ? 1.253 3.269 -21.540 1.00 83.88 88 ARG A C 1
ATOM 668 O O . ARG A 1 88 ? 2.066 2.796 -20.752 1.00 83.88 88 ARG A O 1
ATOM 675 N N . HIS A 1 89 ? 0.615 2.515 -22.440 1.00 84.12 89 HIS A N 1
ATOM 676 C CA . HIS A 1 89 ? 0.875 1.076 -22.592 1.00 84.12 89 HIS A CA 1
ATOM 677 C C . HIS A 1 89 ? 2.309 0.772 -23.029 1.00 84.12 89 HIS A C 1
ATOM 679 O O . HIS A 1 89 ? 2.945 -0.134 -22.486 1.00 84.12 89 HIS A O 1
ATOM 685 N N . ASP A 1 90 ? 2.834 1.528 -23.994 1.00 85.62 90 ASP A N 1
ATOM 686 C CA . ASP A 1 90 ? 4.216 1.354 -24.440 1.00 85.62 90 ASP A CA 1
ATOM 687 C C . ASP A 1 90 ? 5.202 1.703 -23.324 1.00 85.62 90 ASP A C 1
ATOM 689 O O . ASP A 1 90 ? 6.136 0.941 -23.066 1.00 85.62 90 ASP A O 1
ATOM 693 N N . ARG A 1 91 ? 4.931 2.786 -22.584 1.00 86.88 91 ARG A N 1
ATOM 694 C CA . ARG A 1 91 ? 5.736 3.163 -21.419 1.00 86.88 91 ARG A CA 1
ATOM 695 C C . ARG A 1 91 ? 5.685 2.114 -20.304 1.00 86.88 91 ARG A C 1
ATOM 697 O O . ARG A 1 91 ? 6.715 1.810 -19.718 1.00 86.88 91 ARG A O 1
ATOM 704 N N . ILE A 1 92 ? 4.524 1.515 -20.036 1.00 87.31 92 ILE A N 1
ATOM 705 C CA . ILE A 1 92 ? 4.373 0.385 -19.100 1.00 87.31 92 ILE A CA 1
ATOM 706 C C . ILE A 1 92 ? 5.296 -0.770 -19.491 1.00 87.31 92 ILE A C 1
ATOM 708 O O . ILE A 1 92 ? 5.976 -1.330 -18.633 1.00 87.31 92 ILE A O 1
ATOM 712 N N . ARG A 1 93 ? 5.341 -1.122 -20.782 1.00 87.06 93 ARG A N 1
ATOM 713 C CA . ARG A 1 93 ? 6.182 -2.217 -21.279 1.00 87.06 93 ARG A CA 1
ATOM 714 C C . ARG A 1 93 ? 7.670 -1.922 -21.098 1.00 87.06 93 ARG A C 1
ATOM 716 O O . ARG A 1 93 ? 8.420 -2.817 -20.723 1.00 87.06 93 ARG A O 1
ATOM 723 N N . GLU A 1 94 ? 8.083 -0.681 -21.332 1.00 88.69 94 GLU A N 1
ATOM 724 C CA . GLU A 1 94 ? 9.457 -0.228 -21.090 1.00 88.69 94 GLU A CA 1
ATOM 725 C C . GLU A 1 94 ? 9.822 -0.315 -19.601 1.00 88.69 94 GLU A C 1
ATOM 727 O O . GLU A 1 94 ? 10.828 -0.925 -19.249 1.00 88.69 94 GLU A O 1
ATOM 732 N N . VAL A 1 95 ? 8.958 0.200 -18.720 1.00 89.19 95 VAL A N 1
ATOM 733 C CA . VAL A 1 95 ? 9.147 0.159 -17.259 1.00 89.19 95 VAL A CA 1
ATOM 734 C C . VAL A 1 95 ? 9.216 -1.284 -16.739 1.00 89.19 95 VAL A C 1
ATOM 736 O O . VAL A 1 95 ? 10.007 -1.580 -15.845 1.00 89.19 95 VAL A O 1
ATOM 739 N N . LEU A 1 96 ? 8.435 -2.202 -17.317 1.00 88.56 96 LEU A N 1
ATOM 740 C CA . LEU A 1 96 ? 8.528 -3.638 -17.031 1.00 88.56 96 LEU A CA 1
ATOM 741 C C . LEU A 1 96 ? 9.874 -4.240 -17.454 1.00 88.56 96 LEU A C 1
ATOM 743 O O . LEU A 1 96 ? 10.424 -5.067 -16.728 1.00 88.56 96 LEU A O 1
ATOM 747 N N . GLY A 1 97 ? 10.411 -3.819 -18.602 1.00 90.00 97 GLY A N 1
ATOM 748 C CA . GLY A 1 97 ? 11.759 -4.185 -19.036 1.00 90.00 97 GLY A CA 1
ATOM 749 C C . GLY A 1 97 ? 12.822 -3.699 -18.050 1.00 90.00 97 GLY A C 1
ATOM 750 O O . GLY A 1 97 ? 13.631 -4.501 -17.585 1.00 90.00 97 GLY A O 1
ATOM 751 N N . GLU A 1 98 ? 12.755 -2.423 -17.648 1.00 90.31 98 GLU A N 1
ATOM 752 C CA . GLU A 1 98 ? 13.654 -1.844 -16.638 1.00 90.31 98 GLU A CA 1
ATOM 753 C C . GLU A 1 98 ? 13.584 -2.612 -15.305 1.00 90.31 98 GLU A C 1
ATOM 755 O O . GLU A 1 98 ? 14.614 -2.863 -14.678 1.00 90.31 98 GLU A O 1
ATOM 760 N N . LEU A 1 99 ? 12.388 -3.035 -14.872 1.00 90.31 99 LEU A N 1
ATOM 761 C CA . LEU A 1 99 ? 12.223 -3.848 -13.663 1.00 90.31 99 LEU A CA 1
ATOM 762 C C . LEU A 1 99 ? 12.919 -5.213 -13.782 1.00 90.31 99 LEU A C 1
ATOM 764 O O . LEU A 1 99 ? 13.579 -5.637 -12.835 1.00 90.31 99 LEU A O 1
ATOM 768 N N . GLY A 1 100 ? 12.804 -5.884 -14.931 1.00 90.69 100 GLY A N 1
ATOM 769 C CA . GLY A 1 100 ? 13.459 -7.174 -15.175 1.00 90.69 100 GLY A CA 1
ATOM 770 C C . GLY A 1 100 ? 14.989 -7.075 -15.221 1.00 90.69 100 GLY A C 1
ATOM 771 O O . GLY A 1 100 ? 15.692 -7.948 -14.699 1.00 90.69 100 GLY A O 1
ATOM 772 N N . GLU A 1 101 ? 15.524 -5.991 -15.788 1.00 90.94 101 GLU A N 1
ATOM 773 C CA . GLU A 1 101 ? 16.963 -5.695 -15.770 1.00 90.94 101 GLU A CA 1
ATOM 774 C C . GLU A 1 101 ? 17.476 -5.421 -14.351 1.00 90.94 101 GLU A C 1
ATOM 776 O O . GLU A 1 101 ? 18.533 -5.933 -13.960 1.00 90.94 101 GLU A O 1
ATOM 781 N N . LEU A 1 102 ? 16.717 -4.655 -13.558 1.00 89.00 102 LEU A N 1
ATOM 782 C CA . LEU A 1 102 ? 17.020 -4.415 -12.147 1.00 89.00 102 LEU A CA 1
ATOM 783 C C . LEU A 1 102 ? 17.010 -5.715 -11.351 1.00 89.00 102 LEU A C 1
ATOM 785 O O . LEU A 1 102 ? 17.972 -5.993 -10.644 1.00 89.00 102 LEU A O 1
ATOM 789 N N . GLU A 1 103 ? 15.971 -6.537 -11.501 1.00 89.88 103 GLU A N 1
ATOM 790 C CA . GLU A 1 103 ? 15.875 -7.821 -10.809 1.00 89.88 103 GLU A CA 1
ATOM 791 C C . GLU A 1 103 ? 17.071 -8.723 -11.146 1.00 89.88 103 GLU A C 1
ATOM 793 O O . GLU A 1 103 ? 17.690 -9.297 -10.251 1.00 89.88 103 GLU A O 1
ATOM 798 N N . SER A 1 104 ? 17.444 -8.805 -12.427 1.00 90.19 104 SER A N 1
ATOM 799 C CA . SER A 1 104 ? 18.599 -9.589 -12.879 1.00 90.19 104 SER A CA 1
ATOM 800 C C . SER A 1 104 ? 19.908 -9.077 -12.270 1.00 90.19 104 SER A C 1
ATOM 802 O O . SER A 1 104 ? 20.734 -9.866 -11.807 1.00 90.19 104 SER A O 1
ATOM 804 N N . THR A 1 105 ? 20.083 -7.753 -12.233 1.00 87.81 105 THR A N 1
ATOM 805 C CA . THR A 1 105 ? 21.271 -7.099 -11.665 1.00 87.81 105 THR A CA 1
ATOM 806 C C . THR A 1 105 ? 21.375 -7.321 -10.158 1.00 87.81 105 THR A C 1
ATOM 808 O O . THR A 1 105 ? 22.450 -7.644 -9.655 1.00 87.81 105 THR A O 1
ATOM 811 N N . GLU A 1 106 ? 20.271 -7.166 -9.432 1.00 84.12 106 GLU A N 1
ATOM 812 C CA . GLU A 1 106 ? 20.221 -7.324 -7.979 1.00 84.12 106 GLU A CA 1
ATOM 813 C C . GLU A 1 106 ? 20.390 -8.802 -7.567 1.00 84.12 106 GLU A C 1
ATOM 815 O O . GLU A 1 106 ? 21.165 -9.110 -6.659 1.00 84.12 106 GLU A O 1
ATOM 820 N N . ARG A 1 107 ? 19.785 -9.751 -8.301 1.00 86.25 107 ARG A N 1
ATOM 821 C CA . ARG A 1 107 ? 20.019 -11.197 -8.099 1.00 86.25 107 ARG A CA 1
ATOM 822 C C . ARG A 1 107 ? 21.477 -11.589 -8.323 1.00 86.25 107 ARG A C 1
ATOM 824 O O . ARG A 1 107 ? 21.983 -12.440 -7.597 1.00 86.25 107 ARG A O 1
ATOM 831 N N . ALA A 1 108 ? 22.155 -10.980 -9.295 1.00 86.62 108 ALA A N 1
ATOM 832 C CA . ALA A 1 108 ? 23.569 -11.245 -9.554 1.00 86.62 108 ALA A CA 1
ATOM 833 C C . ALA A 1 108 ? 24.499 -10.734 -8.436 1.00 86.62 108 ALA A C 1
ATOM 835 O O . ALA A 1 108 ? 25.616 -11.235 -8.313 1.00 86.62 108 ALA A O 1
ATOM 836 N N . ARG A 1 109 ? 24.060 -9.753 -7.632 1.00 80.75 109 ARG A N 1
ATOM 837 C CA . ARG A 1 109 ? 24.830 -9.215 -6.498 1.00 80.75 109 ARG A CA 1
ATOM 838 C C . ARG A 1 109 ? 24.685 -10.073 -5.244 1.00 80.75 109 ARG A C 1
ATOM 840 O O . ARG A 1 109 ? 25.697 -10.532 -4.725 1.00 80.75 109 ARG A O 1
ATOM 847 N N . ASP A 1 110 ? 23.445 -10.312 -4.808 1.00 66.81 110 ASP A N 1
ATOM 848 C CA . ASP A 1 110 ? 23.158 -10.846 -3.464 1.00 66.81 110 ASP A CA 1
ATOM 849 C C . ASP A 1 110 ? 22.308 -12.138 -3.460 1.00 66.81 110 ASP A C 1
ATOM 851 O O . ASP A 1 110 ? 22.018 -12.696 -2.401 1.00 66.81 110 ASP A O 1
ATOM 855 N N . GLY A 1 111 ? 21.911 -12.659 -4.628 1.00 66.50 111 GLY A N 1
ATOM 856 C CA . GLY A 1 111 ? 21.253 -13.966 -4.800 1.00 66.50 111 GLY A CA 1
ATOM 857 C C . GLY A 1 111 ? 19.795 -14.072 -4.326 1.00 66.50 111 GLY A C 1
ATOM 858 O O . GLY A 1 111 ? 19.022 -14.826 -4.921 1.00 66.50 111 GLY A O 1
ATOM 859 N N . LEU A 1 112 ? 19.380 -13.307 -3.309 1.00 77.38 112 LEU A N 1
ATOM 860 C CA . LEU A 1 112 ? 18.026 -13.344 -2.751 1.00 77.38 112 LEU A CA 1
ATOM 861 C C . LEU A 1 112 ? 17.390 -11.951 -2.703 1.00 77.38 112 LEU A C 1
ATOM 863 O O . LEU A 1 112 ? 17.791 -11.097 -1.918 1.00 77.38 112 LEU A O 1
ATOM 867 N N . LEU A 1 113 ? 16.331 -11.764 -3.490 1.00 82.62 113 LEU A N 1
ATOM 868 C CA . LEU A 1 113 ? 15.466 -10.590 -3.414 1.00 82.62 113 LEU A CA 1
ATOM 869 C C . LEU A 1 113 ? 14.153 -10.969 -2.748 1.00 82.62 113 LEU A C 1
ATOM 871 O O . LEU A 1 113 ? 13.430 -11.840 -3.233 1.00 82.62 113 LEU A O 1
ATOM 875 N N . LEU A 1 114 ? 13.853 -10.304 -1.637 1.00 85.00 114 LEU A N 1
ATOM 876 C CA . LEU A 1 114 ? 12.573 -10.420 -0.955 1.00 85.00 114 LEU A CA 1
ATOM 877 C C . LEU A 1 114 ? 11.739 -9.177 -1.277 1.00 85.00 114 LEU A C 1
ATOM 879 O O . LEU A 1 114 ? 12.236 -8.064 -1.095 1.00 85.00 114 LEU A O 1
ATOM 883 N N . PRO A 1 115 ? 10.491 -9.334 -1.747 1.00 88.69 115 PRO A N 1
ATOM 884 C CA . PRO A 1 115 ? 9.599 -8.201 -1.929 1.00 88.69 115 PRO A CA 1
ATOM 885 C C . PRO A 1 115 ? 9.401 -7.417 -0.624 1.00 88.69 115 PRO A C 1
ATOM 887 O O . PRO A 1 115 ? 9.266 -8.002 0.451 1.00 88.69 115 PRO A O 1
ATOM 890 N N . ALA A 1 116 ? 9.309 -6.090 -0.716 1.00 89.62 116 ALA A N 1
ATOM 891 C CA . ALA A 1 116 ? 8.954 -5.218 0.410 1.00 89.62 116 ALA A CA 1
ATOM 892 C C . ALA A 1 116 ? 7.439 -5.166 0.689 1.00 89.62 116 ALA A C 1
ATOM 894 O O . ALA A 1 116 ? 6.984 -4.323 1.463 1.00 89.62 116 ALA A O 1
ATOM 895 N N . VAL A 1 117 ? 6.671 -6.064 0.070 1.00 89.44 117 VAL A N 1
ATOM 896 C CA . VAL A 1 117 ? 5.213 -6.135 0.157 1.00 89.44 117 VAL A CA 1
ATOM 897 C C . VAL A 1 117 ? 4.789 -7.361 0.951 1.00 89.44 117 VAL A C 1
ATOM 899 O O . VAL A 1 117 ? 5.268 -8.466 0.702 1.00 89.44 117 VAL A O 1
ATOM 902 N N . ASP A 1 118 ? 3.821 -7.174 1.845 1.00 88.94 118 ASP A N 1
ATOM 903 C CA . ASP A 1 118 ? 3.183 -8.257 2.588 1.00 88.94 118 ASP A CA 1
ATOM 904 C C . ASP A 1 118 ? 1.683 -8.304 2.255 1.00 88.94 118 ASP A C 1
ATOM 906 O O . ASP A 1 118 ? 0.962 -7.352 2.576 1.00 88.94 118 ASP A O 1
ATOM 910 N N . PRO A 1 119 ? 1.186 -9.378 1.614 1.00 92.69 119 PRO A N 1
ATOM 911 C CA . PRO A 1 119 ? -0.234 -9.516 1.339 1.00 92.69 119 PRO A CA 1
ATOM 912 C C . PRO A 1 119 ? -1.028 -9.720 2.634 1.00 92.69 119 PRO A C 1
ATOM 914 O O . PRO A 1 119 ? -0.573 -10.351 3.592 1.00 92.69 119 PRO A O 1
ATOM 917 N N . LEU A 1 120 ? -2.256 -9.219 2.628 1.00 93.94 120 LEU A N 1
ATOM 918 C CA . LEU A 1 120 ? -3.285 -9.516 3.608 1.00 93.94 120 LEU A CA 1
ATOM 919 C C . LEU A 1 120 ? -4.178 -10.636 3.087 1.00 93.94 120 LEU A C 1
ATOM 921 O O . LEU A 1 120 ? -4.483 -10.683 1.897 1.00 93.94 120 LEU A O 1
ATOM 925 N N . VAL A 1 121 ? -4.654 -11.487 3.989 1.00 91.94 121 VAL A N 1
ATOM 926 C CA . VAL A 1 121 ? -5.669 -12.506 3.700 1.00 91.94 121 VAL A CA 1
ATOM 927 C C . VAL A 1 121 ? -6.858 -12.281 4.622 1.00 91.94 121 VAL A C 1
ATOM 929 O O . VAL A 1 121 ? -6.720 -12.340 5.845 1.00 91.94 121 VAL A O 1
ATOM 932 N N . VAL A 1 122 ? -8.027 -12.019 4.040 1.00 87.56 122 VAL A N 1
ATOM 933 C CA . VAL A 1 122 ? -9.288 -11.825 4.765 1.00 87.56 122 VAL A CA 1
ATOM 934 C C . VAL A 1 122 ? -10.335 -12.761 4.172 1.00 87.56 122 VAL A C 1
ATOM 936 O O . VAL A 1 122 ? -10.936 -12.470 3.139 1.00 87.56 122 VAL A O 1
ATOM 939 N N . GLY A 1 123 ? -10.545 -13.905 4.820 1.00 84.25 123 GLY A N 1
ATOM 940 C CA . GLY A 1 123 ? -11.369 -14.983 4.289 1.00 84.25 123 GLY A CA 1
ATOM 941 C C . GLY A 1 123 ? -10.782 -15.538 2.990 1.00 84.25 123 GLY A C 1
ATOM 942 O O . GLY A 1 123 ? -9.677 -16.067 2.968 1.00 84.25 123 GLY A O 1
ATOM 943 N N . ASP A 1 124 ? -11.536 -15.402 1.907 1.00 83.12 124 ASP A N 1
ATOM 944 C CA . ASP A 1 124 ? -11.216 -15.844 0.544 1.00 83.12 124 ASP A CA 1
ATOM 945 C C . ASP A 1 124 ? -10.633 -14.723 -0.333 1.00 83.12 124 ASP A C 1
ATOM 947 O O . ASP A 1 124 ? -10.515 -14.884 -1.549 1.00 83.12 124 ASP A O 1
ATOM 951 N N . VAL A 1 125 ? -10.264 -13.584 0.257 1.00 87.69 125 VAL A N 1
ATOM 952 C CA . VAL A 1 125 ? -9.682 -12.450 -0.466 1.00 87.69 125 VAL A CA 1
ATOM 953 C C . VAL A 1 125 ? -8.250 -12.213 -0.027 1.00 87.69 125 VAL A C 1
ATOM 955 O O . VAL A 1 125 ? -7.968 -12.041 1.159 1.00 87.69 125 VAL A O 1
ATOM 958 N N . ALA A 1 126 ? -7.356 -12.146 -1.011 1.00 92.44 126 ALA A N 1
ATOM 959 C CA . ALA A 1 126 ? -6.010 -11.633 -0.829 1.00 92.44 126 ALA A CA 1
ATOM 960 C C . ALA A 1 126 ? -5.966 -10.170 -1.274 1.00 92.44 126 ALA A C 1
ATOM 962 O O . ALA A 1 126 ? -6.378 -9.854 -2.391 1.00 92.44 126 ALA A O 1
ATOM 963 N N . VAL A 1 127 ? -5.462 -9.288 -0.414 1.00 94.81 127 VAL A N 1
ATOM 964 C CA . VAL A 1 127 ? -5.245 -7.868 -0.721 1.00 94.81 127 VAL A CA 1
ATOM 965 C C . VAL A 1 127 ? -3.762 -7.572 -0.622 1.00 94.81 127 VAL A C 1
ATOM 967 O O . VAL A 1 127 ? -3.137 -7.903 0.379 1.00 94.81 127 VAL A O 1
ATOM 970 N N . PHE A 1 128 ? -3.176 -6.941 -1.627 1.00 94.19 128 PHE A N 1
ATOM 971 C CA . PHE A 1 128 ? -1.742 -6.670 -1.639 1.00 94.19 128 PHE A CA 1
ATOM 972 C C . PHE A 1 128 ? -1.427 -5.344 -2.314 1.00 94.19 128 PHE A C 1
ATOM 974 O O . PHE A 1 128 ? -2.159 -4.872 -3.185 1.00 94.19 128 PHE A O 1
ATOM 981 N N . ARG A 1 129 ? -0.311 -4.742 -1.900 1.00 93.31 129 ARG A N 1
ATOM 982 C CA . ARG A 1 129 ? 0.261 -3.578 -2.568 1.00 93.31 129 ARG A CA 1
ATOM 983 C C . ARG A 1 129 ? 0.939 -4.056 -3.856 1.00 93.31 129 ARG A C 1
ATOM 985 O O . ARG A 1 129 ? 1.749 -4.977 -3.839 1.00 93.31 129 ARG A O 1
ATOM 992 N N . SER A 1 130 ? 0.578 -3.471 -4.985 1.00 90.81 130 SER A N 1
ATOM 993 C CA . SER A 1 130 ? 1.336 -3.603 -6.226 1.00 90.81 130 SER A CA 1
ATOM 994 C C . SER A 1 130 ? 2.513 -2.614 -6.209 1.00 90.81 130 SER A C 1
ATOM 996 O O . SER A 1 130 ? 2.796 -2.003 -5.180 1.00 90.81 130 SER A O 1
ATOM 998 N N . LEU A 1 131 ? 3.219 -2.404 -7.323 1.00 88.50 131 LEU A N 1
ATOM 999 C CA . LEU A 1 131 ? 4.259 -1.364 -7.340 1.00 88.50 131 LEU A CA 1
ATOM 1000 C C . LEU A 1 131 ? 3.694 0.062 -7.242 1.00 88.50 131 LEU A C 1
ATOM 1002 O O . LEU A 1 131 ? 4.432 0.975 -6.886 1.00 88.50 131 LEU A O 1
ATOM 1006 N N . PHE A 1 132 ? 2.413 0.273 -7.550 1.00 89.81 132 PHE A N 1
ATOM 1007 C CA . PHE A 1 132 ? 1.837 1.619 -7.651 1.00 89.81 132 PHE A CA 1
ATOM 1008 C C . PHE A 1 132 ? 0.398 1.743 -7.145 1.00 89.81 132 PHE A C 1
ATOM 1010 O O . PHE A 1 132 ? -0.065 2.855 -6.940 1.00 89.81 132 PHE A O 1
ATOM 1017 N N . ASP A 1 133 ? -0.323 0.651 -6.925 1.00 92.44 133 ASP A N 1
ATOM 1018 C CA . ASP A 1 133 ? -1.691 0.658 -6.399 1.00 92.44 133 ASP A CA 1
ATOM 1019 C C . ASP A 1 133 ? -1.885 -0.481 -5.386 1.00 92.44 133 ASP A C 1
ATOM 1021 O O . ASP A 1 133 ? -0.930 -1.143 -4.975 1.00 92.44 133 ASP A O 1
ATOM 1025 N N . ILE A 1 134 ? -3.110 -0.681 -4.916 1.00 94.38 134 ILE A N 1
ATOM 1026 C CA . ILE A 1 134 ? -3.498 -1.819 -4.082 1.00 94.38 134 ILE A CA 1
ATOM 1027 C C . ILE A 1 134 ? -4.489 -2.647 -4.881 1.00 94.38 134 ILE A C 1
ATOM 1029 O O . ILE A 1 134 ? -5.382 -2.099 -5.523 1.00 94.38 134 ILE A O 1
ATOM 1033 N N . LYS A 1 135 ? -4.352 -3.966 -4.820 1.00 93.69 135 LYS A N 1
ATOM 1034 C CA . LYS A 1 135 ? -5.204 -4.896 -5.556 1.00 93.69 135 LYS A CA 1
ATOM 1035 C C . LYS A 1 135 ? -5.822 -5.905 -4.618 1.00 93.69 135 LYS A C 1
ATOM 1037 O O . LYS A 1 135 ? -5.204 -6.295 -3.627 1.00 93.69 135 LYS A O 1
ATOM 1042 N N . ALA A 1 136 ? -7.013 -6.364 -4.974 1.00 92.50 136 ALA A N 1
ATOM 1043 C CA . ALA A 1 136 ? -7.623 -7.525 -4.357 1.00 92.50 136 ALA A CA 1
ATOM 1044 C C . ALA A 1 136 ? -7.930 -8.603 -5.385 1.00 92.50 136 ALA A C 1
ATOM 1046 O O . ALA A 1 136 ? -8.420 -8.330 -6.485 1.00 92.50 136 ALA A O 1
ATOM 1047 N N . VAL A 1 137 ? -7.685 -9.845 -4.985 1.00 90.06 137 VAL A N 1
ATOM 1048 C CA . VAL A 1 137 ? -7.959 -11.039 -5.780 1.00 90.06 137 VAL A CA 1
ATOM 1049 C C . VAL A 1 137 ? -8.685 -12.076 -4.935 1.00 90.06 137 VAL A C 1
ATOM 1051 O O . VAL A 1 137 ? -8.541 -12.127 -3.712 1.00 90.06 137 VAL A O 1
ATOM 1054 N N . HIS A 1 138 ? -9.465 -12.923 -5.594 1.00 86.38 138 HIS A N 1
ATOM 1055 C CA . HIS A 1 138 ? -10.049 -14.104 -4.978 1.00 86.38 138 HIS A CA 1
ATOM 1056 C C . HIS A 1 138 ? -8.942 -15.134 -4.749 1.00 86.38 138 HIS A C 1
ATOM 1058 O O . HIS A 1 138 ? -8.399 -15.675 -5.712 1.00 86.38 138 HIS A O 1
ATOM 1064 N N . LEU A 1 139 ? -8.604 -15.389 -3.488 1.00 86.31 139 LEU A N 1
ATOM 1065 C CA . LEU A 1 139 ? -7.470 -16.214 -3.078 1.00 86.31 139 LEU A CA 1
ATOM 1066 C C . LEU A 1 139 ? -7.515 -17.639 -3.665 1.00 86.31 139 LEU A C 1
ATOM 1068 O O . LEU A 1 139 ? -6.469 -18.096 -4.106 1.00 86.31 139 LEU A O 1
ATOM 1072 N N . PRO A 1 140 ? -8.660 -18.344 -3.750 1.00 82.69 140 PRO A N 1
ATOM 1073 C CA . PRO A 1 140 ? -8.681 -19.684 -4.343 1.00 82.69 140 PRO A CA 1
ATOM 1074 C C . PRO A 1 140 ? -8.422 -19.735 -5.856 1.00 82.69 140 PRO A C 1
ATOM 1076 O O . PRO A 1 140 ? -8.001 -20.767 -6.360 1.00 82.69 140 PRO A O 1
ATOM 1079 N N . THR A 1 141 ? -8.716 -18.666 -6.608 1.00 83.38 141 THR A N 1
ATOM 1080 C CA . THR A 1 141 ? -8.677 -18.716 -8.088 1.00 83.38 141 THR A CA 1
ATOM 1081 C C . THR A 1 141 ? -7.752 -17.688 -8.731 1.00 83.38 141 THR A C 1
ATOM 1083 O O . THR A 1 141 ? -7.652 -17.660 -9.954 1.00 83.38 141 THR A O 1
ATOM 1086 N N . GLY A 1 142 ? -7.173 -16.766 -7.961 1.00 86.06 142 GLY A N 1
ATOM 1087 C CA . GLY A 1 142 ? -6.404 -15.630 -8.479 1.00 86.06 142 GLY A CA 1
ATOM 1088 C C . GLY A 1 142 ? -7.227 -14.614 -9.280 1.00 86.06 142 GLY A C 1
ATOM 1089 O O . GLY A 1 142 ? -6.665 -13.740 -9.935 1.00 86.06 142 GLY A O 1
ATOM 1090 N N . ARG A 1 143 ? -8.564 -14.706 -9.266 1.00 87.75 143 ARG A N 1
ATOM 1091 C CA . ARG A 1 143 ? -9.433 -13.823 -10.064 1.00 87.75 143 ARG A CA 1
ATOM 1092 C C . ARG A 1 143 ? -9.368 -12.397 -9.516 1.00 87.75 143 ARG A C 1
ATOM 1094 O O . ARG A 1 143 ? -9.601 -12.208 -8.324 1.00 87.75 143 ARG A O 1
ATOM 1101 N N . HIS A 1 144 ? -9.126 -11.409 -10.381 1.00 87.94 144 HIS A N 1
ATOM 1102 C CA . HIS A 1 144 ? -9.179 -9.985 -10.021 1.00 87.94 144 HIS A CA 1
ATOM 1103 C C . HIS A 1 144 ? -10.538 -9.606 -9.429 1.00 87.94 144 HIS A C 1
ATOM 1105 O O . HIS A 1 144 ? -11.580 -10.025 -9.938 1.00 87.94 144 HIS A O 1
ATOM 1111 N N . LEU A 1 145 ? -10.527 -8.829 -8.348 1.00 86.25 145 LEU A N 1
ATOM 1112 C CA . LEU A 1 145 ? -11.741 -8.333 -7.704 1.00 86.25 145 LEU A CA 1
ATOM 1113 C C . LEU A 1 145 ? -11.876 -6.824 -7.832 1.00 86.25 145 LEU A C 1
ATOM 1115 O O . LEU A 1 145 ? -12.977 -6.359 -8.122 1.00 86.25 145 LEU A O 1
ATOM 1119 N N . TRP A 1 146 ? -10.802 -6.085 -7.563 1.00 89.12 146 TRP A N 1
ATOM 1120 C CA . TRP A 1 146 ? -10.763 -4.631 -7.673 1.00 89.12 146 TRP A CA 1
ATOM 1121 C C . TRP A 1 146 ? -9.329 -4.101 -7.559 1.00 89.12 146 TRP A C 1
ATOM 1123 O O . TRP A 1 146 ? -8.446 -4.772 -7.016 1.00 89.12 146 TRP A O 1
ATOM 1133 N N . ASP A 1 147 ? -9.140 -2.872 -8.036 1.00 90.69 147 ASP A N 1
ATOM 1134 C CA . ASP A 1 147 ? -7.950 -2.044 -7.831 1.00 90.69 147 ASP A CA 1
ATOM 1135 C C . ASP A 1 147 ? -8.318 -0.826 -6.977 1.00 90.69 147 ASP A C 1
ATOM 1137 O O . ASP A 1 147 ? -9.445 -0.331 -7.044 1.00 90.69 147 ASP A O 1
ATOM 1141 N N . SER A 1 148 ? -7.375 -0.309 -6.190 1.00 90.81 148 SER A N 1
ATOM 1142 C CA . SER A 1 148 ? -7.579 0.956 -5.496 1.00 90.81 148 SER A CA 1
ATOM 1143 C C . SER A 1 148 ? -7.736 2.097 -6.494 1.00 90.81 148 SER A C 1
ATOM 1145 O O . SER A 1 148 ? -7.054 2.176 -7.523 1.00 90.81 148 SER A O 1
ATOM 1147 N N . ILE A 1 149 ? -8.607 3.041 -6.139 1.00 87.25 149 ILE A N 1
ATOM 1148 C CA . ILE A 1 149 ? -8.794 4.265 -6.920 1.00 87.25 149 ILE A CA 1
ATOM 1149 C C . ILE A 1 149 ? -7.541 5.152 -6.911 1.00 87.25 149 ILE A C 1
ATOM 1151 O O . ILE A 1 149 ? -7.283 5.866 -7.876 1.00 87.25 149 ILE A O 1
ATOM 1155 N N . THR A 1 150 ? -6.751 5.094 -5.837 1.00 88.62 150 THR A N 1
ATOM 1156 C CA . THR A 1 150 ? -5.492 5.829 -5.714 1.00 88.62 150 THR A CA 1
ATOM 1157 C C . THR A 1 150 ? -4.347 5.066 -6.367 1.00 88.62 150 THR A C 1
ATOM 1159 O O . THR A 1 150 ? -4.278 3.837 -6.287 1.00 88.62 150 THR A O 1
ATOM 1162 N N . VAL A 1 151 ? -3.431 5.827 -6.955 1.00 89.62 151 VAL A N 1
ATOM 1163 C CA . VAL A 1 151 ? -2.168 5.364 -7.532 1.00 89.62 151 VAL A CA 1
ATOM 1164 C C . VAL A 1 151 ? -1.046 6.196 -6.914 1.00 89.62 151 VAL A C 1
ATOM 1166 O O . VAL A 1 151 ? -1.248 7.379 -6.632 1.00 89.62 151 VAL A O 1
ATOM 1169 N N . ASP A 1 152 ? 0.123 5.592 -6.703 1.00 91.00 152 ASP A N 1
ATOM 1170 C CA . ASP A 1 152 ? 1.328 6.283 -6.255 1.00 91.00 152 ASP A CA 1
ATOM 1171 C C . ASP A 1 152 ? 1.639 7.434 -7.231 1.00 91.00 152 ASP A C 1
ATOM 1173 O O . ASP A 1 152 ? 1.903 7.188 -8.413 1.00 91.00 152 ASP A O 1
ATOM 1177 N N . PRO A 1 153 ? 1.650 8.695 -6.775 1.00 88.19 153 PRO A N 1
ATOM 1178 C CA . PRO A 1 153 ? 1.911 9.830 -7.653 1.00 88.19 153 PRO A CA 1
ATOM 1179 C C . PRO A 1 153 ? 3.276 9.786 -8.362 1.00 88.19 153 PRO A C 1
ATOM 1181 O O . PRO A 1 153 ? 3.440 10.386 -9.426 1.00 88.19 153 PRO A O 1
ATOM 1184 N N .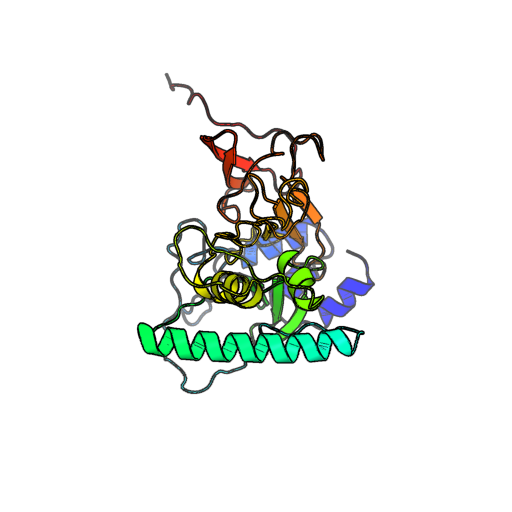 ALA A 1 154 ? 4.268 9.086 -7.799 1.00 88.38 154 ALA A N 1
ATOM 1185 C CA . ALA A 1 154 ? 5.554 8.875 -8.460 1.00 88.38 154 ALA A CA 1
ATOM 1186 C C . ALA A 1 154 ? 5.443 7.962 -9.684 1.00 88.38 154 ALA A C 1
ATOM 1188 O O . ALA A 1 154 ? 6.202 8.136 -10.638 1.00 88.38 154 ALA A O 1
ATOM 1189 N N . PHE A 1 155 ? 4.473 7.049 -9.697 1.00 89.12 155 PHE A N 1
ATOM 1190 C CA . PHE A 1 155 ? 4.216 6.197 -10.847 1.00 89.12 155 PHE A CA 1
ATOM 1191 C C . PHE A 1 155 ? 3.654 6.983 -12.033 1.00 89.12 155 PHE A C 1
ATOM 1193 O O . PHE A 1 155 ? 4.162 6.847 -13.144 1.00 89.12 155 PHE A O 1
ATOM 1200 N N . GLU A 1 156 ? 2.683 7.871 -11.803 1.00 85.62 156 GLU A N 1
ATOM 1201 C CA . GLU A 1 156 ? 2.149 8.750 -12.858 1.00 85.62 156 GLU A CA 1
ATOM 1202 C C . GLU A 1 156 ? 3.267 9.571 -13.512 1.00 85.62 156 GLU A C 1
ATOM 1204 O O . GLU A 1 156 ? 3.368 9.644 -14.737 1.00 85.62 156 GLU A O 1
ATOM 1209 N N . ARG A 1 157 ? 4.202 10.088 -12.703 1.00 84.94 157 ARG A N 1
ATOM 1210 C CA . ARG A 1 157 ? 5.359 10.823 -13.223 1.00 84.94 157 ARG A CA 1
ATOM 1211 C C . ARG A 1 157 ? 6.266 9.968 -14.115 1.00 84.94 157 ARG A C 1
ATOM 1213 O O . ARG A 1 157 ? 6.838 10.484 -15.075 1.00 84.94 157 ARG A O 1
ATOM 1220 N N . ILE A 1 158 ? 6.426 8.687 -13.790 1.00 86.38 158 ILE A N 1
ATOM 1221 C CA . ILE A 1 158 ? 7.210 7.731 -14.587 1.00 86.38 158 ILE A CA 1
ATOM 1222 C C . ILE A 1 158 ? 6.503 7.410 -15.905 1.00 86.38 158 ILE A C 1
ATOM 1224 O O . ILE A 1 158 ? 7.175 7.278 -16.935 1.00 86.38 158 ILE A O 1
ATOM 1228 N N . LEU A 1 159 ? 5.171 7.314 -15.888 1.00 84.75 159 LEU A N 1
ATOM 1229 C CA . LEU A 1 159 ? 4.363 7.072 -17.084 1.00 84.75 159 LEU A CA 1
ATOM 1230 C C . LEU A 1 159 ? 4.347 8.260 -18.049 1.00 84.75 159 LEU A C 1
ATOM 1232 O O . LEU A 1 159 ? 4.307 8.054 -19.258 1.00 84.75 159 LEU A O 1
ATOM 1236 N N . ASP A 1 160 ? 4.452 9.489 -17.547 1.00 81.56 160 ASP A N 1
ATOM 1237 C CA . ASP A 1 160 ? 4.504 10.685 -18.394 1.00 81.56 160 ASP A CA 1
ATOM 1238 C C . ASP A 1 160 ? 5.815 10.808 -19.202 1.00 81.56 160 ASP A C 1
ATOM 1240 O O . ASP A 1 160 ? 5.937 11.697 -20.046 1.00 81.56 160 ASP A O 1
ATOM 1244 N N . GLY A 1 161 ? 6.825 9.964 -18.940 1.00 67.75 161 GLY A N 1
ATOM 1245 C CA . GLY A 1 161 ? 8.080 9.870 -19.707 1.00 67.75 161 GLY A CA 1
ATOM 1246 C C . GLY A 1 161 ? 9.029 11.072 -19.579 1.00 67.75 161 GLY A C 1
ATOM 1247 O O . GLY A 1 161 ? 10.219 10.967 -19.866 1.00 67.75 161 GLY A O 1
ATOM 1248 N N . ASN A 1 162 ? 8.543 12.207 -19.079 1.00 63.56 162 ASN A N 1
ATOM 1249 C CA . ASN A 1 162 ? 9.321 13.406 -18.792 1.00 63.56 162 ASN A CA 1
ATOM 1250 C C . ASN A 1 162 ? 10.100 13.237 -17.487 1.00 63.56 162 ASN A C 1
ATOM 1252 O O . ASN A 1 162 ? 9.826 13.909 -16.498 1.00 63.56 162 ASN A O 1
ATOM 1256 N N . VAL A 1 163 ? 11.063 12.326 -17.457 1.00 60.84 163 VAL A N 1
ATOM 1257 C CA . VAL A 1 163 ? 11.843 12.025 -16.258 1.00 60.84 163 VAL A CA 1
ATOM 1258 C C . VAL A 1 163 ? 13.232 12.666 -16.382 1.00 60.84 163 VAL A C 1
ATOM 1260 O O . VAL A 1 163 ? 14.081 12.137 -17.098 1.00 60.84 163 VAL A O 1
ATOM 1263 N N . PRO A 1 164 ? 13.510 13.804 -15.713 1.00 57.78 164 PRO A N 1
ATOM 1264 C CA . PRO A 1 164 ? 14.862 14.344 -15.641 1.00 57.78 164 PRO A CA 1
ATOM 1265 C C . PRO A 1 164 ? 15.844 13.301 -15.098 1.00 57.78 164 PRO A C 1
ATOM 1267 O O . PRO A 1 164 ? 15.510 12.512 -14.217 1.00 57.78 164 PRO A O 1
ATOM 1270 N N . SER A 1 165 ? 17.086 13.310 -15.577 1.00 55.25 165 SER A N 1
ATOM 1271 C CA . SER A 1 165 ? 18.156 12.579 -14.896 1.00 55.25 165 SER A CA 1
ATOM 1272 C C . SER A 1 165 ? 18.477 13.267 -13.568 1.00 55.25 165 SER A C 1
ATOM 1274 O O . SER A 1 165 ? 18.790 14.458 -13.554 1.00 55.25 165 SER A O 1
ATOM 1276 N N . TYR A 1 166 ? 18.431 12.521 -12.463 1.00 61.09 166 TYR A N 1
ATOM 1277 C CA . TYR A 1 166 ? 18.659 13.059 -11.123 1.00 61.09 166 TYR A CA 1
ATOM 1278 C C . TYR A 1 166 ? 19.998 12.601 -10.542 1.00 61.09 166 TYR A C 1
ATOM 1280 O O . TYR A 1 166 ? 20.507 11.516 -10.835 1.00 61.09 166 TYR A O 1
ATOM 1288 N N . SER A 1 167 ? 20.567 13.451 -9.691 1.00 51.78 167 SER A N 1
ATOM 1289 C CA . SER A 1 167 ? 21.760 13.143 -8.907 1.00 51.78 167 SER A CA 1
ATOM 1290 C C . SER A 1 167 ? 21.323 12.676 -7.521 1.00 51.78 167 SER A C 1
ATOM 1292 O O . SER A 1 167 ? 20.690 13.430 -6.783 1.00 51.78 167 SER A O 1
ATOM 1294 N N . VAL A 1 168 ? 21.669 11.446 -7.146 1.00 53.97 168 VAL A N 1
ATOM 1295 C CA . VAL A 1 168 ? 21.462 10.946 -5.780 1.00 53.97 168 VAL A CA 1
ATOM 1296 C C . VAL A 1 168 ? 22.623 11.433 -4.917 1.00 53.97 168 VAL A C 1
ATOM 1298 O O . VAL A 1 168 ? 23.788 11.237 -5.262 1.00 53.97 168 VAL A O 1
ATOM 1301 N N . GLY A 1 169 ? 22.324 12.097 -3.797 1.00 48.47 169 GLY A N 1
ATOM 1302 C CA . GLY A 1 169 ? 23.361 12.607 -2.895 1.00 48.47 169 GLY A CA 1
ATOM 1303 C C . GLY A 1 169 ? 24.291 11.485 -2.418 1.00 48.47 169 GLY A C 1
ATOM 1304 O O . GLY A 1 169 ? 23.818 10.488 -1.882 1.00 48.47 169 GLY A O 1
ATOM 1305 N N . GLY A 1 170 ? 25.602 11.643 -2.619 1.00 49.50 170 GLY A N 1
ATOM 1306 C CA . GLY A 1 170 ? 26.616 10.667 -2.196 1.00 49.50 170 GLY A CA 1
ATOM 1307 C C . GLY A 1 170 ? 26.916 9.540 -3.193 1.00 49.50 170 GLY A C 1
ATOM 1308 O O . GLY A 1 170 ? 27.765 8.703 -2.898 1.00 49.50 170 GLY A O 1
ATOM 1309 N N . ARG A 1 171 ? 26.281 9.511 -4.375 1.00 50.75 171 ARG A N 1
ATOM 1310 C CA . ARG A 1 171 ? 26.620 8.575 -5.461 1.00 50.75 171 ARG A CA 1
ATOM 1311 C C . ARG A 1 171 ? 27.144 9.340 -6.677 1.00 50.75 171 ARG A C 1
ATOM 1313 O O . ARG A 1 171 ? 26.545 10.315 -7.115 1.00 50.75 171 ARG A O 1
ATOM 1320 N N . SER A 1 172 ? 28.264 8.883 -7.235 1.00 46.72 172 SER A N 1
ATOM 1321 C CA . SER A 1 172 ? 28.901 9.450 -8.436 1.00 46.72 172 SER A CA 1
ATOM 1322 C C . SER A 1 172 ? 28.147 9.138 -9.738 1.00 46.72 172 SER A C 1
ATOM 1324 O O . SER A 1 172 ? 28.440 9.736 -10.771 1.00 46.72 172 SER A O 1
ATOM 1326 N N . MET A 1 173 ? 27.157 8.240 -9.699 1.00 50.66 173 MET A N 1
ATOM 1327 C CA . MET A 1 173 ? 26.363 7.825 -10.855 1.00 50.66 173 MET A CA 1
ATOM 1328 C C . MET A 1 173 ? 24.940 8.394 -10.787 1.00 50.66 173 MET A C 1
ATOM 1330 O O . MET A 1 173 ? 24.259 8.271 -9.769 1.00 50.66 173 MET A O 1
ATOM 1334 N N . ARG A 1 174 ? 24.490 9.006 -11.891 1.00 57.94 174 ARG A N 1
ATOM 1335 C CA . ARG A 1 174 ? 23.088 9.403 -12.087 1.00 57.94 174 ARG A CA 1
ATOM 1336 C C . ARG A 1 174 ? 22.235 8.135 -12.124 1.00 57.94 174 ARG A C 1
ATOM 1338 O O . ARG A 1 174 ? 22.515 7.251 -12.926 1.00 57.94 174 ARG A O 1
ATOM 1345 N N . GLN A 1 175 ? 21.225 8.047 -11.266 1.00 64.25 175 GLN A N 1
ATOM 1346 C CA . GLN A 1 175 ? 20.243 6.959 -11.291 1.00 64.25 175 GLN A CA 1
ATOM 1347 C C . GLN A 1 175 ? 18.954 7.492 -11.920 1.00 64.25 175 GLN A C 1
ATOM 1349 O O . GLN A 1 175 ? 18.585 8.646 -11.678 1.00 64.25 175 GLN A O 1
ATOM 1354 N N . SER A 1 176 ? 18.282 6.690 -12.750 1.00 77.88 176 SER A N 1
ATOM 1355 C CA . SER A 1 176 ? 16.986 7.099 -13.298 1.00 77.88 176 SER A CA 1
ATOM 1356 C C . SER A 1 176 ? 15.937 7.125 -12.176 1.00 77.88 176 SER A C 1
ATOM 1358 O O . SER A 1 176 ? 15.996 6.322 -11.240 1.00 77.88 176 SER A O 1
ATOM 1360 N N . LEU A 1 177 ? 14.970 8.051 -12.240 1.00 81.00 177 LEU A N 1
ATOM 1361 C CA . LEU A 1 177 ? 13.849 8.056 -11.286 1.00 81.00 177 LEU A CA 1
ATOM 1362 C C . LEU A 1 177 ? 13.079 6.739 -11.356 1.00 81.00 177 LEU A C 1
ATOM 1364 O O . LEU A 1 177 ? 12.692 6.224 -10.314 1.00 81.00 177 LEU A O 1
ATOM 1368 N N . THR A 1 178 ? 12.890 6.202 -12.568 1.00 86.75 178 THR A N 1
ATOM 1369 C CA . THR A 1 178 ? 12.231 4.915 -12.795 1.00 86.75 178 THR A CA 1
ATOM 1370 C C . THR A 1 178 ? 12.921 3.819 -11.997 1.00 86.75 178 THR A C 1
ATOM 1372 O O . THR A 1 178 ? 12.269 3.143 -11.211 1.00 86.75 178 THR A O 1
ATOM 1375 N N . GLN A 1 179 ? 14.247 3.699 -12.102 1.00 86.38 179 GLN A N 1
ATOM 1376 C CA . GLN A 1 179 ? 14.999 2.674 -11.385 1.00 86.38 179 GLN A CA 1
ATOM 1377 C C . GLN A 1 179 ? 14.942 2.861 -9.869 1.00 86.38 179 GLN A C 1
ATOM 1379 O O . GLN A 1 179 ? 14.753 1.891 -9.139 1.00 86.38 179 GLN A O 1
ATOM 1384 N N . LEU A 1 180 ? 15.070 4.102 -9.384 1.00 86.69 180 LEU A N 1
ATOM 1385 C CA . LEU A 1 180 ? 14.956 4.402 -7.953 1.00 86.69 180 LEU A CA 1
ATOM 1386 C C . LEU A 1 180 ? 13.574 4.045 -7.406 1.00 86.69 180 LEU A C 1
ATOM 1388 O O . LEU A 1 180 ? 13.479 3.427 -6.349 1.00 86.69 180 LEU A O 1
ATOM 1392 N N . PHE A 1 181 ? 12.521 4.424 -8.126 1.00 90.31 181 PHE A N 1
ATOM 1393 C CA . PHE A 1 181 ? 11.145 4.108 -7.774 1.00 90.31 181 PHE A CA 1
ATOM 1394 C C . PHE A 1 181 ? 10.911 2.599 -7.770 1.00 90.31 181 PHE A C 1
ATOM 1396 O O . PHE A 1 181 ? 10.493 2.059 -6.749 1.00 90.31 181 PHE A O 1
ATOM 1403 N N . LEU A 1 182 ? 11.222 1.915 -8.876 1.00 91.06 182 LEU A N 1
ATOM 1404 C CA . LEU A 1 182 ? 10.991 0.481 -9.031 1.00 91.06 182 LEU A CA 1
ATOM 1405 C C . LEU A 1 182 ? 11.710 -0.307 -7.941 1.00 91.06 182 LEU A C 1
ATOM 1407 O O . LEU A 1 182 ? 11.084 -1.126 -7.276 1.00 91.06 182 LEU A O 1
ATOM 1411 N N . ALA A 1 183 ? 12.988 -0.006 -7.696 1.00 89.69 183 ALA A N 1
ATOM 1412 C CA . ALA A 1 183 ? 13.753 -0.703 -6.675 1.00 89.69 183 ALA A CA 1
ATOM 1413 C C . ALA A 1 183 ? 13.178 -0.479 -5.267 1.00 89.69 183 ALA A C 1
ATOM 1415 O O . ALA A 1 183 ? 13.060 -1.418 -4.480 1.00 89.69 183 ALA A O 1
ATOM 1416 N N . GLN A 1 184 ? 12.760 0.753 -4.955 1.00 90.69 184 GLN A N 1
ATOM 1417 C CA . GLN A 1 184 ? 12.136 1.055 -3.669 1.00 90.69 184 GLN A CA 1
ATOM 1418 C C . GLN A 1 184 ? 10.795 0.348 -3.497 1.00 90.69 184 GLN A C 1
ATOM 1420 O O . GLN A 1 184 ? 10.603 -0.308 -2.477 1.00 90.69 184 GLN A O 1
ATOM 1425 N N . ARG A 1 185 ? 9.887 0.435 -4.476 1.00 91.88 185 ARG A N 1
ATOM 1426 C CA . ARG A 1 185 ? 8.549 -0.170 -4.372 1.00 91.88 185 ARG A CA 1
ATOM 1427 C C . ARG A 1 185 ? 8.588 -1.692 -4.404 1.00 91.88 185 ARG A C 1
ATOM 1429 O O . ARG A 1 185 ? 7.752 -2.325 -3.768 1.00 91.88 185 ARG A O 1
ATOM 1436 N N . ALA A 1 186 ? 9.561 -2.273 -5.103 1.00 90.94 186 ALA A N 1
ATOM 1437 C CA . ALA A 1 186 ? 9.718 -3.716 -5.174 1.00 90.94 186 ALA A CA 1
ATOM 1438 C C . ALA A 1 186 ? 10.386 -4.298 -3.918 1.00 90.94 186 ALA A C 1
ATOM 1440 O O . ALA A 1 186 ? 9.893 -5.300 -3.402 1.00 90.94 186 ALA A O 1
ATOM 1441 N N . TRP A 1 187 ? 11.471 -3.697 -3.405 1.00 90.31 187 TRP A N 1
ATOM 1442 C CA . TRP A 1 187 ? 12.360 -4.392 -2.456 1.00 90.31 187 TRP A CA 1
ATOM 1443 C C . TRP A 1 187 ? 12.746 -3.627 -1.187 1.00 90.31 187 TRP A C 1
ATOM 1445 O O . TRP A 1 187 ? 13.162 -4.269 -0.223 1.00 90.31 187 TRP A O 1
ATOM 1455 N N . TYR A 1 188 ? 12.606 -2.298 -1.124 1.00 89.38 188 TYR A N 1
ATOM 1456 C CA . TYR A 1 188 ? 13.182 -1.530 -0.004 1.00 89.38 188 TYR A CA 1
ATOM 1457 C C . TYR A 1 188 ? 12.173 -0.753 0.850 1.00 89.38 188 TYR A C 1
ATOM 1459 O O . TYR A 1 188 ? 12.405 -0.576 2.047 1.00 89.38 188 TYR A O 1
ATOM 1467 N N . ASP A 1 189 ? 11.059 -0.288 0.284 1.00 91.75 189 ASP A N 1
ATOM 1468 C CA . ASP A 1 189 ? 10.117 0.586 0.986 1.00 91.75 189 ASP A CA 1
ATOM 1469 C C . ASP A 1 189 ? 8.959 -0.197 1.610 1.00 91.75 189 ASP A C 1
ATOM 1471 O O . ASP A 1 189 ? 7.901 -0.415 1.017 1.00 91.75 189 ASP A O 1
ATOM 1475 N N . ARG A 1 190 ? 9.159 -0.590 2.867 1.00 91.62 190 ARG A N 1
ATOM 1476 C CA . ARG A 1 190 ? 8.132 -1.272 3.660 1.00 91.62 190 ARG A CA 1
ATOM 1477 C C . ARG A 1 190 ? 7.067 -0.332 4.227 1.00 91.62 190 ARG A C 1
ATOM 1479 O O . ARG A 1 190 ? 6.024 -0.834 4.645 1.00 91.62 190 ARG A O 1
ATOM 1486 N N . THR A 1 191 ? 7.301 0.984 4.254 1.00 92.44 191 THR A N 1
ATOM 1487 C CA . THR A 1 191 ? 6.325 1.971 4.750 1.00 92.44 191 THR A CA 1
ATOM 1488 C C . THR A 1 191 ? 5.096 1.975 3.850 1.00 92.44 191 THR A C 1
ATOM 1490 O O . THR A 1 191 ? 3.979 1.858 4.348 1.00 92.44 191 THR A O 1
ATOM 1493 N N . ILE A 1 192 ? 5.314 2.041 2.533 1.00 91.56 192 ILE A N 1
ATOM 1494 C CA . ILE A 1 192 ? 4.250 1.945 1.522 1.00 91.56 192 ILE A CA 1
ATOM 1495 C C . ILE A 1 192 ? 3.875 0.489 1.196 1.00 91.56 192 ILE A C 1
ATOM 1497 O O . ILE A 1 192 ? 2.728 0.207 0.860 1.00 91.56 192 ILE A O 1
ATOM 1501 N N . GLY A 1 193 ? 4.837 -0.440 1.282 1.00 92.44 193 GLY A N 1
ATOM 1502 C CA . GLY A 1 193 ? 4.653 -1.842 0.894 1.00 92.44 193 GLY A CA 1
ATOM 1503 C C . GLY A 1 193 ? 3.812 -2.669 1.871 1.00 92.44 193 GLY A C 1
ATOM 1504 O O . GLY A 1 193 ? 3.225 -3.680 1.482 1.00 92.44 193 GLY A O 1
ATOM 1505 N N . SER A 1 194 ? 3.715 -2.241 3.132 1.00 93.62 194 SER A N 1
ATOM 1506 C CA . SER A 1 194 ? 2.923 -2.934 4.152 1.00 93.62 194 SER A CA 1
ATOM 1507 C C . SER A 1 194 ? 1.478 -2.434 4.177 1.00 93.62 194 SER A C 1
ATOM 1509 O O . SER A 1 194 ? 1.216 -1.236 4.080 1.00 93.62 194 SER A O 1
ATOM 1511 N N . LEU A 1 195 ? 0.542 -3.349 4.428 1.00 96.25 195 LEU A N 1
ATOM 1512 C CA . LEU A 1 195 ? -0.871 -3.053 4.667 1.00 96.25 195 LEU A CA 1
ATOM 1513 C C . LEU A 1 195 ? -1.303 -3.574 6.047 1.00 96.25 195 LEU A C 1
ATOM 1515 O O . LEU A 1 195 ? -0.632 -4.411 6.660 1.00 96.25 195 LEU A O 1
ATOM 1519 N N . SER A 1 196 ? -2.446 -3.104 6.536 1.00 96.12 196 SER A N 1
ATOM 1520 C CA . SER A 1 196 ? -3.150 -3.727 7.663 1.00 96.12 196 SER A CA 1
ATOM 1521 C C . SER A 1 196 ? -4.662 -3.644 7.484 1.00 96.12 196 SER A C 1
ATOM 1523 O O . SER A 1 196 ? -5.155 -2.906 6.636 1.00 96.12 196 SER A O 1
ATOM 1525 N N . THR A 1 197 ? -5.426 -4.413 8.254 1.00 94.06 197 THR A N 1
ATOM 1526 C CA . THR A 1 197 ? -6.889 -4.378 8.196 1.00 94.06 197 THR A CA 1
ATOM 1527 C C . THR A 1 197 ? -7.530 -4.731 9.533 1.00 94.06 197 THR A C 1
ATOM 1529 O O . THR A 1 197 ? -7.022 -5.556 10.290 1.00 94.06 197 THR A O 1
ATOM 1532 N N . ASP A 1 198 ? -8.670 -4.106 9.825 1.00 89.44 198 ASP A N 1
ATOM 1533 C CA . ASP A 1 198 ? -9.566 -4.481 10.929 1.00 89.44 198 ASP A CA 1
ATOM 1534 C C . ASP A 1 198 ? -10.651 -5.488 10.484 1.00 89.44 198 ASP A C 1
ATOM 1536 O O . ASP A 1 198 ? -11.600 -5.763 11.218 1.00 89.44 198 ASP A O 1
ATOM 1540 N N . GLY A 1 199 ? -10.526 -6.023 9.264 1.00 84.62 199 GLY A N 1
ATOM 1541 C CA . GLY A 1 199 ? -11.506 -6.883 8.602 1.00 84.62 199 GLY A CA 1
ATOM 1542 C C . GLY A 1 199 ? -12.569 -6.114 7.814 1.00 84.62 199 GLY A C 1
ATOM 1543 O O . GLY A 1 199 ? -13.233 -6.708 6.969 1.00 84.62 199 GLY A O 1
ATOM 1544 N N . ARG A 1 200 ? -12.729 -4.804 8.040 1.00 85.25 200 ARG A N 1
ATOM 1545 C CA . ARG A 1 200 ? -13.648 -3.940 7.285 1.00 85.25 200 ARG A CA 1
ATOM 1546 C C . ARG A 1 200 ? -12.905 -3.011 6.339 1.00 85.25 200 ARG A C 1
ATOM 1548 O O . ARG A 1 200 ? -13.267 -2.914 5.169 1.00 85.25 200 ARG A O 1
ATOM 1555 N N . PHE A 1 201 ? -11.904 -2.317 6.856 1.00 92.12 201 PHE A N 1
ATOM 1556 C CA . PHE A 1 201 ? -11.082 -1.392 6.106 1.00 92.12 201 PHE A CA 1
ATOM 1557 C C . PHE A 1 201 ? -9.694 -1.974 5.886 1.00 92.12 201 PHE A C 1
ATOM 1559 O O . PHE A 1 201 ? -9.130 -2.609 6.777 1.00 92.12 201 PHE A O 1
ATOM 1566 N N . VAL A 1 202 ? -9.136 -1.740 4.705 1.00 95.44 202 VAL A N 1
ATOM 1567 C CA . VAL A 1 202 ? -7.715 -1.938 4.419 1.00 95.44 202 VAL A CA 1
ATOM 1568 C C . VAL A 1 202 ? -7.022 -0.597 4.596 1.00 95.44 202 VAL A C 1
ATOM 1570 O O . VAL A 1 202 ? -7.416 0.389 3.973 1.00 95.44 202 VAL A O 1
ATOM 1573 N N . PHE A 1 203 ? -6.000 -0.562 5.442 1.00 96.94 203 PHE A N 1
ATOM 1574 C CA . PHE A 1 203 ? -5.212 0.623 5.737 1.00 96.94 203 PHE A CA 1
ATOM 1575 C C . PHE A 1 203 ? -3.871 0.573 5.014 1.00 96.94 203 PHE A C 1
ATOM 1577 O O . PHE A 1 203 ? -3.187 -0.454 5.021 1.00 96.94 203 PHE A O 1
ATOM 1584 N N . ALA A 1 204 ? -3.489 1.701 4.426 1.00 96.81 204 ALA A N 1
ATOM 1585 C CA . ALA A 1 204 ? -2.243 1.850 3.687 1.00 96.81 204 ALA A CA 1
ATOM 1586 C C . ALA A 1 204 ? -1.639 3.233 3.916 1.00 96.81 204 ALA A C 1
ATOM 1588 O O . ALA A 1 204 ? -2.371 4.206 4.097 1.00 96.81 204 ALA A O 1
ATOM 1589 N N . VAL A 1 205 ? -0.314 3.327 3.858 1.00 95.88 205 VAL A N 1
ATOM 1590 C CA . VAL A 1 205 ? 0.381 4.613 3.751 1.00 95.88 205 VAL A CA 1
ATOM 1591 C C . VAL A 1 205 ? 0.718 4.857 2.290 1.00 95.88 205 VAL A C 1
ATOM 1593 O O . VAL A 1 205 ? 1.052 3.921 1.573 1.00 95.88 205 VAL A O 1
ATOM 1596 N N . ASP A 1 206 ? 0.610 6.102 1.846 1.00 93.56 206 ASP A N 1
ATOM 1597 C CA . ASP A 1 206 ? 0.896 6.506 0.473 1.00 93.56 206 ASP A CA 1
ATOM 1598 C C . ASP A 1 206 ? 1.519 7.913 0.449 1.00 93.56 206 ASP A C 1
ATOM 1600 O O . ASP A 1 206 ? 1.657 8.542 1.500 1.00 93.56 206 ASP A O 1
ATOM 1604 N N . TRP A 1 207 ? 1.899 8.428 -0.724 1.00 91.50 207 TRP A N 1
ATOM 1605 C CA . TRP A 1 207 ? 2.532 9.760 -0.868 1.00 91.50 207 TRP A CA 1
ATOM 1606 C C . TRP A 1 207 ? 3.887 9.911 -0.154 1.00 91.50 207 TRP A C 1
ATOM 1608 O O . TRP A 1 207 ? 4.246 10.995 0.300 1.00 91.50 207 TRP A O 1
ATOM 1618 N N . VAL A 1 208 ? 4.667 8.834 -0.059 1.00 91.38 208 VAL A N 1
ATOM 1619 C CA . VAL A 1 208 ? 5.999 8.867 0.582 1.00 91.38 208 VAL A CA 1
ATOM 1620 C C . VAL A 1 208 ? 7.099 9.450 -0.325 1.00 91.38 208 VAL A C 1
ATOM 1622 O O . VAL A 1 208 ? 8.203 9.733 0.138 1.00 91.38 208 VAL A O 1
ATOM 1625 N N . GLY A 1 209 ? 6.804 9.650 -1.617 1.00 89.44 209 GLY A N 1
ATOM 1626 C CA . GLY A 1 209 ? 7.774 10.065 -2.634 1.00 89.44 209 GLY A CA 1
ATOM 1627 C C . GLY A 1 209 ? 8.824 8.988 -2.934 1.00 89.44 209 GLY A C 1
ATOM 1628 O O . GLY A 1 209 ? 8.710 7.851 -2.477 1.00 89.44 209 GLY A O 1
ATOM 1629 N N . VAL A 1 210 ? 9.840 9.338 -3.729 1.00 88.25 210 VAL A N 1
ATOM 1630 C CA . VAL A 1 210 ? 10.987 8.459 -4.032 1.00 88.25 210 VAL A CA 1
ATOM 1631 C C . VAL A 1 210 ? 12.187 8.873 -3.186 1.00 88.25 210 VAL A C 1
ATOM 1633 O O . VAL A 1 210 ? 12.808 9.908 -3.437 1.00 88.25 210 VAL A O 1
ATOM 1636 N N . LEU A 1 211 ? 12.529 8.078 -2.171 1.00 81.25 211 LEU A N 1
ATOM 1637 C CA . LEU A 1 211 ? 13.612 8.381 -1.234 1.00 81.25 211 LEU A CA 1
ATOM 1638 C C . LEU A 1 211 ? 14.961 8.523 -1.953 1.00 81.25 211 LEU A C 1
ATOM 1640 O O . LEU A 1 211 ? 15.219 7.905 -2.983 1.00 81.25 211 LEU A O 1
ATOM 1644 N N . GLY A 1 212 ? 15.844 9.366 -1.418 1.00 71.69 212 GLY A N 1
ATOM 1645 C CA . GLY A 1 212 ? 17.155 9.636 -2.023 1.00 71.69 212 GLY A CA 1
ATOM 1646 C C . GLY A 1 212 ? 17.121 10.545 -3.258 1.00 71.69 212 GLY A C 1
ATOM 1647 O O . GLY A 1 212 ? 18.181 10.981 -3.717 1.00 71.69 212 GLY A O 1
ATOM 1648 N N . LEU A 1 213 ? 15.933 10.901 -3.759 1.00 72.62 213 LEU A N 1
ATOM 1649 C CA . LEU A 1 213 ? 15.776 11.889 -4.817 1.00 72.62 213 LEU A CA 1
ATOM 1650 C C . LEU A 1 213 ? 16.139 13.287 -4.295 1.00 72.62 213 LEU A C 1
ATOM 1652 O O . LEU A 1 213 ? 15.475 13.832 -3.414 1.00 72.62 213 LEU A O 1
ATOM 1656 N N . ARG A 1 214 ? 17.184 13.894 -4.866 1.00 61.06 214 ARG A N 1
ATOM 1657 C CA . ARG A 1 214 ? 17.481 15.323 -4.703 1.00 61.06 214 ARG A CA 1
ATOM 1658 C C . ARG A 1 214 ? 17.281 16.015 -6.043 1.00 61.06 214 ARG A C 1
ATOM 1660 O O . ARG A 1 214 ? 18.011 15.763 -7.000 1.00 61.06 214 ARG A O 1
ATOM 1667 N N . VAL A 1 215 ? 16.269 16.874 -6.119 1.00 59.72 215 VAL A N 1
ATOM 1668 C CA . VAL A 1 215 ? 15.985 17.646 -7.330 1.00 59.72 215 VAL A CA 1
ATOM 1669 C C . VAL A 1 215 ? 16.877 18.882 -7.347 1.00 59.72 215 VAL A C 1
ATOM 1671 O O . VAL A 1 215 ? 16.730 19.775 -6.517 1.00 59.72 215 VAL A O 1
ATOM 1674 N N . PHE A 1 216 ? 17.804 18.929 -8.303 1.00 54.25 216 PHE A N 1
ATOM 1675 C CA . PHE A 1 216 ? 18.594 20.117 -8.614 1.00 54.25 216 PHE A CA 1
ATOM 1676 C C . PHE A 1 216 ? 18.034 20.745 -9.892 1.00 54.25 216 PHE A C 1
ATOM 1678 O O . PHE A 1 216 ? 18.016 20.097 -10.937 1.00 54.25 216 PHE A O 1
ATOM 1685 N N . SER A 1 217 ? 17.562 21.989 -9.814 1.00 49.47 217 SER A N 1
ATOM 1686 C CA . SER A 1 217 ? 17.057 22.714 -10.984 1.00 49.47 217 SER A CA 1
ATOM 1687 C C . SER A 1 217 ? 18.239 23.287 -11.789 1.00 49.47 217 SER A C 1
ATOM 1689 O O . SER A 1 217 ? 19.058 24.010 -11.206 1.00 49.47 217 SER A O 1
ATOM 1691 N N . PRO A 1 218 ? 18.388 22.991 -13.097 1.00 42.59 218 PRO A N 1
ATOM 1692 C CA . PRO A 1 218 ? 19.436 23.593 -13.918 1.00 42.59 218 PRO A CA 1
ATOM 1693 C C . PRO A 1 218 ? 19.171 25.100 -14.053 1.00 42.59 218 PRO A C 1
ATOM 1695 O O . PRO A 1 218 ? 18.185 25.496 -14.666 1.00 42.59 218 PRO A O 1
ATOM 1698 N N . GLY A 1 219 ? 20.026 25.942 -13.463 1.00 47.06 219 GLY A N 1
ATOM 1699 C CA . GLY A 1 219 ? 19.929 27.406 -13.587 1.00 47.06 219 GLY A CA 1
ATOM 1700 C C . GLY A 1 219 ? 19.820 28.206 -12.285 1.00 47.06 219 GLY A C 1
ATOM 1701 O O . GLY A 1 219 ? 19.623 29.411 -12.357 1.00 47.06 219 GLY A O 1
ATOM 1702 N N . GLY A 1 220 ? 19.949 27.593 -11.103 1.00 41.69 220 GLY A N 1
ATOM 1703 C CA . GLY A 1 220 ? 20.207 28.306 -9.834 1.00 41.69 220 GLY A CA 1
ATOM 1704 C C . GLY A 1 220 ? 19.103 29.231 -9.290 1.00 41.69 220 GLY A C 1
ATOM 1705 O O . GLY A 1 220 ? 19.221 29.684 -8.158 1.00 41.69 220 GLY A O 1
ATOM 1706 N N . PHE A 1 221 ? 18.025 29.476 -10.040 1.00 39.44 221 PHE A N 1
ATOM 1707 C CA . PHE A 1 221 ? 16.952 30.415 -9.674 1.00 39.44 221 PHE A CA 1
ATOM 1708 C C . PHE A 1 221 ? 15.532 29.855 -9.856 1.00 39.44 221 PHE A C 1
ATOM 1710 O O . PHE A 1 221 ? 14.558 30.594 -9.756 1.00 39.44 221 PHE A O 1
ATOM 1717 N N . GLY A 1 222 ? 15.387 28.553 -10.105 1.00 43.03 222 GLY A N 1
ATOM 1718 C CA . GLY A 1 222 ? 14.096 27.872 -10.022 1.00 43.03 222 GLY A CA 1
ATOM 1719 C C . GLY A 1 222 ? 13.999 27.164 -8.681 1.00 43.03 222 GLY A C 1
ATOM 1720 O O . GLY A 1 222 ? 14.837 26.300 -8.407 1.00 43.03 222 GLY A O 1
ATOM 1721 N N . GLN A 1 223 ? 13.006 27.508 -7.853 1.00 45.47 223 GLN A N 1
ATOM 1722 C CA . GLN A 1 223 ? 12.659 26.658 -6.714 1.00 45.47 223 GLN A CA 1
ATOM 1723 C C . GLN A 1 223 ? 12.499 25.221 -7.243 1.00 45.47 223 GLN A C 1
ATOM 1725 O O . GLN A 1 223 ? 11.884 25.040 -8.300 1.00 45.47 223 GLN A O 1
ATOM 1730 N N . PRO A 1 224 ? 13.070 24.199 -6.574 1.00 48.25 224 PRO A N 1
ATOM 1731 C CA . PRO A 1 224 ? 12.629 22.840 -6.834 1.00 48.25 224 PRO A CA 1
ATOM 1732 C C . PRO A 1 224 ? 11.105 22.856 -6.744 1.00 48.25 224 PRO A C 1
ATOM 1734 O O . PRO A 1 224 ? 10.565 23.580 -5.906 1.00 48.25 224 PRO A O 1
ATOM 1737 N N . ASP A 1 225 ? 10.416 22.106 -7.598 1.00 50.34 225 ASP A N 1
ATOM 1738 C CA . ASP A 1 225 ? 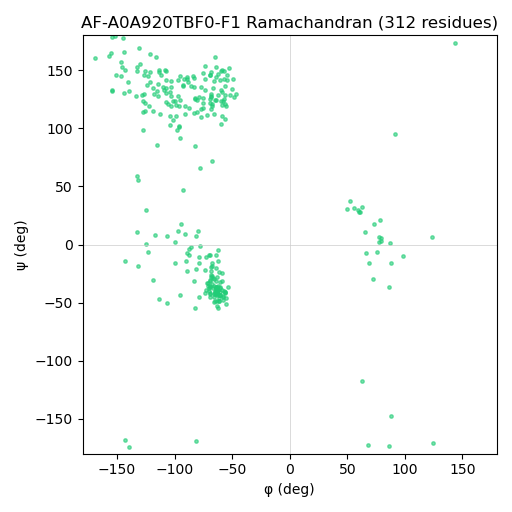8.981 21.908 -7.430 1.00 50.34 225 ASP A CA 1
ATOM 1739 C C . ASP A 1 225 ? 8.757 21.084 -6.154 1.00 50.34 225 ASP A C 1
ATOM 1741 O O . ASP A 1 225 ? 8.462 19.898 -6.197 1.00 50.34 225 ASP A O 1
ATOM 1745 N N . THR A 1 226 ? 8.968 21.693 -4.986 1.00 53.53 226 THR A N 1
ATOM 1746 C CA . THR A 1 226 ? 8.767 21.107 -3.659 1.00 53.53 226 THR A CA 1
ATOM 1747 C C . THR A 1 226 ? 7.292 20.781 -3.426 1.00 53.53 226 THR A C 1
ATOM 1749 O O . THR A 1 226 ? 6.962 20.098 -2.458 1.00 53.53 226 THR A O 1
ATOM 1752 N N . SER A 1 227 ? 6.412 21.219 -4.335 1.00 60.28 227 SER A N 1
ATOM 1753 C CA . SER A 1 227 ? 4.996 20.877 -4.383 1.00 60.28 227 SER A CA 1
ATOM 1754 C C . SER A 1 227 ? 4.698 19.595 -5.170 1.00 60.28 227 SER A C 1
ATOM 1756 O O . SER A 1 227 ? 3.583 19.076 -5.072 1.00 60.28 227 SER A O 1
ATOM 1758 N N . ALA A 1 228 ? 5.682 19.017 -5.870 1.00 77.12 228 ALA A N 1
ATOM 1759 C CA . ALA A 1 228 ? 5.521 17.781 -6.626 1.00 77.12 228 ALA A CA 1
ATOM 1760 C C . ALA A 1 228 ? 5.308 16.561 -5.706 1.00 77.12 228 ALA A C 1
ATOM 1762 O O . ALA A 1 228 ? 6.101 16.341 -4.783 1.00 77.12 228 ALA A O 1
ATOM 1763 N N . PRO A 1 229 ? 4.257 15.749 -5.913 1.00 77.19 229 PRO A N 1
ATOM 1764 C CA . PRO A 1 229 ? 3.933 14.590 -5.066 1.00 77.19 229 PRO A CA 1
ATOM 1765 C C . PRO A 1 229 ? 4.987 13.473 -4.989 1.00 77.19 229 PRO A C 1
ATOM 1767 O O . PRO A 1 229 ? 4.998 12.704 -4.034 1.00 77.19 229 PRO A O 1
ATOM 1770 N N . TRP A 1 230 ? 5.858 13.359 -5.994 1.00 80.75 230 TRP A N 1
ATOM 1771 C CA . TRP A 1 230 ? 6.851 12.280 -6.112 1.00 80.75 230 TRP A CA 1
ATOM 1772 C C . TRP A 1 230 ? 8.195 12.586 -5.438 1.00 80.75 230 TRP A C 1
ATOM 1774 O O . TRP A 1 230 ? 9.067 11.717 -5.362 1.00 80.75 230 TRP A O 1
ATOM 1784 N N . ILE A 1 231 ? 8.381 13.8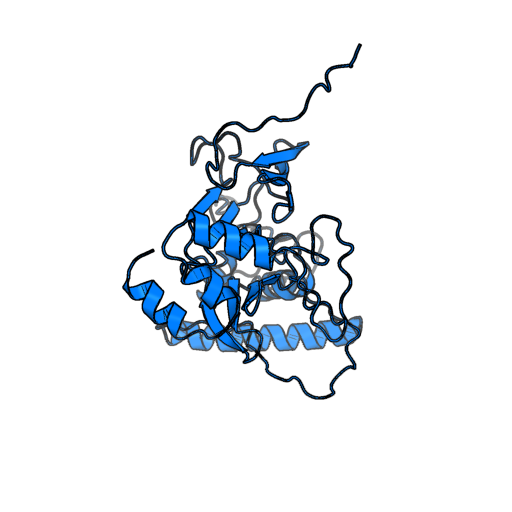14 -4.951 1.00 82.62 231 ILE A N 1
ATOM 1785 C CA . ILE A 1 231 ? 9.553 14.210 -4.166 1.00 82.62 231 ILE A CA 1
ATOM 1786 C C . ILE A 1 231 ? 9.289 13.866 -2.692 1.00 82.62 231 ILE A C 1
ATOM 1788 O O . ILE A 1 231 ? 8.192 14.157 -2.218 1.00 82.62 231 ILE A O 1
ATOM 1792 N N . PRO A 1 232 ? 10.257 13.284 -1.956 1.00 83.56 232 PRO A N 1
ATOM 1793 C CA . PRO A 1 232 ? 10.114 13.020 -0.524 1.00 83.56 232 PRO A CA 1
ATOM 1794 C C . PRO A 1 232 ? 9.745 14.264 0.286 1.00 83.56 232 PRO A C 1
ATOM 1796 O O . PRO A 1 232 ? 10.274 15.352 0.042 1.00 83.56 232 PRO A O 1
ATOM 1799 N N . ARG A 1 233 ? 8.876 14.085 1.284 1.00 86.31 233 ARG A N 1
ATOM 1800 C CA . ARG A 1 233 ? 8.355 15.149 2.154 1.00 86.31 233 ARG A CA 1
ATOM 1801 C C . ARG A 1 233 ? 8.455 14.765 3.623 1.00 86.31 233 ARG A C 1
ATOM 1803 O O . ARG A 1 233 ? 8.689 13.610 3.957 1.00 86.31 233 ARG A O 1
ATOM 1810 N N . ASP A 1 234 ? 8.219 15.748 4.480 1.00 88.56 234 ASP A N 1
ATOM 1811 C CA . ASP A 1 234 ? 8.076 15.608 5.934 1.00 88.56 234 ASP A CA 1
ATOM 1812 C C . ASP A 1 234 ? 6.674 15.137 6.368 1.00 88.56 234 ASP A C 1
ATOM 1814 O O . ASP A 1 234 ? 6.348 15.115 7.551 1.00 88.56 234 ASP A O 1
ATOM 1818 N N . HIS A 1 235 ? 5.821 14.781 5.411 1.00 92.38 235 HIS A N 1
ATOM 1819 C CA . HIS A 1 235 ? 4.487 14.251 5.639 1.00 92.38 235 HIS A CA 1
ATOM 1820 C C . HIS A 1 235 ? 4.139 13.240 4.553 1.00 92.38 235 HIS A C 1
ATOM 1822 O O . HIS A 1 235 ? 4.672 13.277 3.445 1.00 92.38 235 HIS A O 1
ATOM 1828 N N . ASN A 1 236 ? 3.202 12.358 4.863 1.00 94.69 236 ASN A N 1
ATOM 1829 C CA . ASN A 1 236 ? 2.615 11.429 3.908 1.00 94.69 236 ASN A CA 1
ATOM 1830 C C . ASN A 1 236 ? 1.122 11.265 4.241 1.00 94.69 236 ASN A C 1
ATOM 1832 O O . ASN A 1 236 ? 0.562 12.077 4.989 1.00 94.69 236 ASN A O 1
ATOM 1836 N N . ARG A 1 237 ? 0.447 10.280 3.644 1.00 94.50 237 ARG A N 1
ATOM 1837 C CA . ARG A 1 237 ? -0.993 10.082 3.849 1.00 94.50 237 ARG A CA 1
ATOM 1838 C C . ARG A 1 237 ? -1.303 8.677 4.343 1.00 94.50 237 ARG A C 1
ATOM 1840 O O . ARG A 1 237 ? -0.769 7.710 3.811 1.00 94.50 237 ARG A O 1
ATOM 1847 N N . LEU A 1 238 ? -2.197 8.579 5.324 1.00 96.44 238 LEU A N 1
ATOM 1848 C CA . LEU A 1 238 ? -2.801 7.329 5.779 1.00 96.44 238 LEU A CA 1
ATOM 1849 C C . LEU A 1 238 ? -4.193 7.195 5.157 1.00 96.44 238 LEU A C 1
ATOM 1851 O O . LEU A 1 238 ? -5.044 8.066 5.337 1.00 96.44 238 LEU A O 1
ATOM 1855 N N . LEU A 1 239 ? -4.422 6.100 4.445 1.00 96.25 239 LEU A N 1
ATOM 1856 C CA . LEU A 1 239 ? -5.628 5.828 3.668 1.00 96.25 239 LEU A CA 1
ATOM 1857 C C . LEU A 1 239 ? -6.405 4.661 4.272 1.00 96.25 239 LEU A C 1
ATOM 1859 O O . LEU A 1 239 ? -5.801 3.720 4.791 1.00 96.25 239 LEU A O 1
ATOM 1863 N N . ALA A 1 240 ? -7.731 4.695 4.143 1.00 95.94 240 ALA A N 1
ATOM 1864 C CA . ALA A 1 240 ? -8.598 3.562 4.447 1.00 95.94 240 ALA A CA 1
ATOM 1865 C C . ALA A 1 240 ? -9.531 3.243 3.281 1.00 95.94 240 ALA A C 1
ATOM 1867 O O . ALA A 1 240 ? -10.331 4.083 2.860 1.00 95.94 240 ALA A O 1
ATOM 1868 N N . PHE A 1 241 ? -9.466 2.003 2.810 1.00 94.12 241 PHE A N 1
ATOM 1869 C CA . PHE A 1 241 ? -10.296 1.481 1.730 1.00 94.12 241 PHE A CA 1
ATOM 1870 C C . PHE A 1 241 ? -11.332 0.513 2.283 1.00 94.12 241 PHE A C 1
ATOM 1872 O O . PHE A 1 241 ? -10.999 -0.354 3.088 1.00 94.12 241 PHE A O 1
ATOM 1879 N N . ASP A 1 242 ? -12.585 0.630 1.855 1.00 87.25 242 ASP A N 1
ATOM 1880 C CA . ASP A 1 242 ? -13.632 -0.316 2.238 1.00 87.25 242 ASP A CA 1
ATOM 1881 C C . ASP A 1 242 ? -13.477 -1.625 1.466 1.00 87.25 242 ASP A C 1
ATOM 1883 O O . ASP A 1 242 ? -13.617 -1.665 0.242 1.00 87.25 242 ASP A O 1
ATOM 1887 N N . LEU A 1 243 ? -13.233 -2.715 2.196 1.00 82.44 243 LEU A N 1
ATOM 1888 C CA . LEU A 1 243 ? -13.070 -4.043 1.608 1.00 82.44 243 LEU A CA 1
ATOM 1889 C C . LEU A 1 243 ? -14.370 -4.520 0.933 1.00 82.44 243 LEU A C 1
ATOM 1891 O O . LEU A 1 243 ? -14.331 -5.237 -0.068 1.00 82.44 243 LEU A O 1
ATOM 1895 N N . ALA A 1 244 ? -15.521 -4.095 1.467 1.00 74.31 244 ALA A N 1
ATOM 1896 C CA . ALA A 1 244 ? -16.844 -4.455 0.966 1.00 74.31 244 ALA A CA 1
ATOM 1897 C C . ALA A 1 244 ? -17.205 -3.752 -0.348 1.00 74.31 244 ALA A C 1
ATOM 1899 O O . ALA A 1 244 ? -17.779 -4.367 -1.245 1.00 74.31 244 ALA A O 1
ATOM 1900 N N . SER A 1 245 ? -16.877 -2.467 -0.464 1.00 72.75 245 SER A N 1
ATOM 1901 C CA . SER A 1 245 ? -17.252 -1.623 -1.603 1.00 72.75 245 SER A CA 1
ATOM 1902 C C . SER A 1 245 ? -16.169 -1.606 -2.682 1.00 72.75 245 SER A C 1
ATOM 1904 O O . SER A 1 245 ? -15.779 -0.539 -3.136 1.00 72.75 245 SER A O 1
ATOM 1906 N N . GLU A 1 246 ? -15.642 -2.773 -3.062 1.00 75.88 246 GLU A N 1
ATOM 1907 C CA . GLU A 1 246 ? -14.666 -2.902 -4.162 1.00 75.88 246 GLU A CA 1
ATOM 1908 C C . GLU A 1 246 ? -13.449 -1.955 -4.039 1.00 75.88 246 GLU A C 1
ATOM 1910 O O . GLU A 1 246 ? -12.973 -1.420 -5.033 1.00 75.88 246 GLU A O 1
ATOM 1915 N N . GLY A 1 247 ? -12.948 -1.717 -2.819 1.00 77.44 247 GLY A N 1
ATOM 1916 C CA . GLY A 1 247 ? -11.753 -0.893 -2.611 1.00 77.44 247 GLY A CA 1
ATOM 1917 C C . GLY A 1 247 ? -11.989 0.618 -2.688 1.00 77.44 247 GLY A C 1
ATOM 1918 O O . GLY A 1 247 ? -11.040 1.372 -2.906 1.00 77.44 247 GLY A O 1
ATOM 1919 N N . MET A 1 248 ? -13.226 1.095 -2.500 1.00 88.44 248 MET A N 1
ATOM 1920 C CA . MET A 1 248 ? -13.490 2.536 -2.411 1.00 88.44 248 MET A CA 1
ATOM 1921 C C . MET A 1 248 ? -12.724 3.185 -1.253 1.00 88.44 248 MET A C 1
ATOM 1923 O O . MET A 1 248 ? -12.769 2.704 -0.119 1.00 88.44 248 MET A O 1
ATOM 1927 N N . LEU A 1 249 ? -12.074 4.320 -1.527 1.00 93.38 249 LEU A N 1
ATOM 1928 C CA . LEU A 1 249 ? -11.446 5.156 -0.505 1.00 93.38 249 LEU A CA 1
ATOM 1929 C C . LEU A 1 249 ? -12.530 5.787 0.381 1.00 93.38 249 LEU A C 1
ATOM 1931 O O . LEU A 1 249 ? -13.400 6.507 -0.105 1.00 93.38 249 LEU A O 1
ATOM 1935 N N . VAL A 1 250 ? -12.475 5.517 1.683 1.00 92.62 250 VAL A N 1
ATOM 1936 C CA . VAL A 1 250 ? -13.469 5.992 2.661 1.00 92.62 250 VAL A CA 1
ATOM 1937 C C . VAL A 1 250 ? -12.995 7.278 3.315 1.00 92.62 250 VAL A C 1
ATOM 1939 O O . VAL A 1 250 ? -13.779 8.206 3.508 1.00 92.62 250 VAL A O 1
ATOM 1942 N N . TRP A 1 251 ? -11.719 7.318 3.686 1.00 93.31 251 TRP A N 1
ATOM 1943 C CA . TRP A 1 251 ? -11.103 8.474 4.307 1.00 93.31 251 TRP A CA 1
ATOM 1944 C C . TRP A 1 251 ? -9.593 8.472 4.110 1.00 93.31 251 TRP A C 1
ATOM 1946 O O . TRP A 1 251 ? -8.970 7.453 3.807 1.00 93.31 251 TRP A O 1
ATOM 1956 N N . GLU A 1 252 ? -9.024 9.650 4.322 1.00 93.81 252 GLU A N 1
ATOM 1957 C CA . GLU A 1 252 ? -7.606 9.944 4.220 1.00 93.81 252 GLU A CA 1
ATOM 1958 C C . GLU A 1 252 ? -7.221 10.889 5.361 1.00 93.81 252 GLU A C 1
ATOM 1960 O O . GLU A 1 252 ? -7.966 11.817 5.685 1.00 93.81 252 GLU A O 1
ATOM 1965 N N . LEU A 1 253 ? -6.055 10.650 5.954 1.00 93.50 253 LEU A N 1
ATOM 1966 C CA . LEU A 1 253 ? -5.484 11.425 7.048 1.00 93.50 253 LEU A CA 1
ATOM 1967 C C . LEU A 1 253 ? -4.034 11.818 6.739 1.00 93.50 253 LEU A C 1
ATOM 1969 O O . LEU A 1 253 ? -3.345 11.121 5.994 1.00 93.50 253 LEU A O 1
ATOM 1973 N N . GLY A 1 254 ? -3.555 12.897 7.360 1.00 92.19 254 GLY A N 1
ATOM 1974 C CA . GLY A 1 254 ? -2.222 13.452 7.116 1.00 92.19 254 GLY A CA 1
ATOM 1975 C C . GLY A 1 254 ? -2.218 14.446 5.960 1.00 92.19 254 GLY A C 1
ATOM 1976 O O . GLY A 1 254 ? -3.198 15.150 5.738 1.00 92.19 254 GLY A O 1
ATOM 1977 N N . GLY A 1 255 ? -1.110 14.501 5.224 1.00 91.50 255 GLY A N 1
ATOM 1978 C CA . GLY A 1 255 ? -0.877 15.542 4.225 1.00 91.50 255 GLY A CA 1
ATOM 1979 C C . GLY A 1 255 ? -0.255 16.818 4.814 1.00 91.50 255 GLY A C 1
ATOM 1980 O O . GLY A 1 255 ? 0.155 16.829 5.980 1.00 91.50 255 GLY A O 1
ATOM 1981 N N . PRO A 1 256 ? -0.131 17.890 4.010 1.00 90.56 256 PRO A N 1
ATOM 1982 C CA . PRO A 1 256 ? 0.419 19.166 4.450 1.00 90.56 256 PRO A CA 1
ATOM 1983 C C . PRO A 1 256 ? -0.329 19.756 5.649 1.00 90.56 256 PRO A C 1
ATOM 1985 O O . PRO A 1 256 ? -1.543 19.604 5.791 1.00 90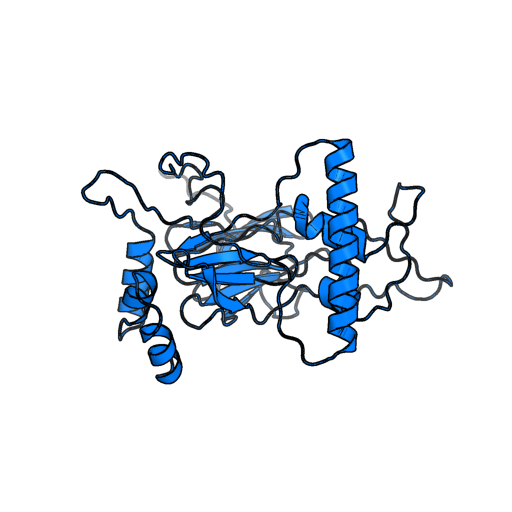.56 256 PRO A O 1
ATOM 1988 N N . ARG A 1 257 ? 0.388 20.501 6.496 1.00 88.50 257 ARG A N 1
ATOM 1989 C CA . ARG A 1 257 ? -0.204 21.180 7.659 1.00 88.50 257 ARG A CA 1
ATOM 1990 C C . ARG A 1 257 ? -1.343 22.108 7.246 1.00 88.50 257 ARG A C 1
ATOM 1992 O O . ARG A 1 257 ? -1.150 22.985 6.410 1.00 88.50 257 ARG A O 1
ATOM 1999 N N . GLY A 1 258 ? -2.494 21.948 7.897 1.00 82.31 258 GLY A N 1
ATOM 2000 C CA . GLY A 1 258 ? -3.651 22.820 7.711 1.00 82.31 258 GLY A CA 1
ATOM 2001 C C . GLY A 1 258 ? -4.448 22.549 6.436 1.00 82.31 258 GLY A C 1
ATOM 2002 O O . GLY A 1 258 ? -5.431 23.246 6.208 1.00 82.31 258 GLY A O 1
ATOM 2003 N N . GLU A 1 259 ? -4.085 21.543 5.630 1.00 82.38 259 GLU A N 1
ATOM 2004 C CA . GLU A 1 259 ? -4.848 21.188 4.426 1.00 82.38 259 GLU A CA 1
ATOM 2005 C C . GLU A 1 259 ? -6.282 20.775 4.781 1.00 82.38 259 GLU A C 1
ATOM 2007 O O . GLU A 1 259 ? -7.236 21.194 4.125 1.00 82.38 259 GLU A O 1
ATOM 2012 N N . ARG A 1 260 ? -6.448 19.972 5.837 1.00 78.19 260 ARG A N 1
ATOM 2013 C CA . ARG A 1 260 ? -7.755 19.448 6.259 1.00 78.19 260 ARG A CA 1
ATOM 2014 C C . ARG A 1 260 ? -8.160 19.928 7.651 1.00 78.19 260 ARG A C 1
ATOM 2016 O O . ARG A 1 260 ? -9.166 19.464 8.183 1.00 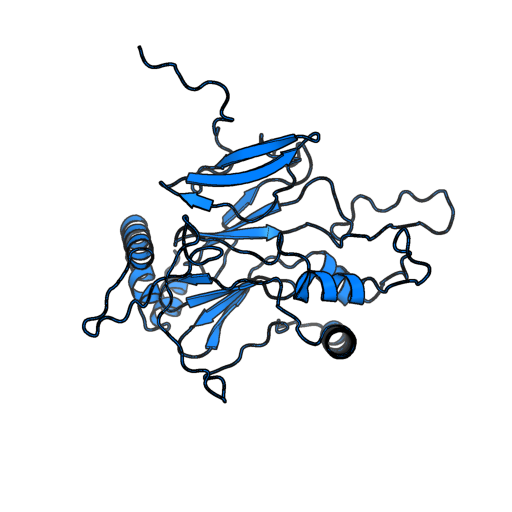78.19 260 ARG A O 1
ATOM 2023 N N . ASN A 1 261 ? -7.397 20.859 8.232 1.00 76.31 261 ASN A N 1
ATOM 2024 C CA . ASN A 1 261 ? -7.524 21.312 9.621 1.00 76.31 261 ASN A CA 1
ATOM 2025 C C . ASN A 1 261 ? -7.571 20.145 10.624 1.00 76.31 261 ASN A C 1
ATOM 2027 O O . ASN A 1 261 ? -8.212 20.237 11.674 1.00 76.31 261 ASN A O 1
ATOM 2031 N N . SER A 1 262 ? -6.898 19.037 10.304 1.00 82.69 262 SER A N 1
ATOM 2032 C CA . SER A 1 262 ? -6.840 17.879 11.184 1.00 82.69 262 SER A CA 1
ATOM 2033 C C . SER A 1 262 ? -5.663 18.014 12.138 1.00 82.69 262 SER A C 1
ATOM 2035 O O . SER A 1 262 ? -4.572 18.451 11.765 1.00 82.69 262 SER A O 1
ATOM 2037 N N . LYS A 1 263 ? -5.840 17.578 13.390 1.00 84.06 263 LYS A N 1
ATOM 2038 C CA . LYS A 1 263 ? -4.755 17.593 14.386 1.00 84.06 263 LYS A CA 1
ATOM 2039 C C . LYS A 1 263 ? -3.569 16.713 13.989 1.00 84.06 263 LYS A C 1
ATOM 2041 O O . LYS A 1 263 ? -2.517 16.861 14.594 1.00 84.06 263 LYS A O 1
ATOM 2046 N N . ILE A 1 264 ? -3.720 15.834 13.002 1.00 88.50 264 ILE A N 1
ATOM 2047 C CA . ILE A 1 264 ? -2.688 14.915 12.499 1.00 88.50 264 ILE A CA 1
ATOM 2048 C C . ILE A 1 264 ? -2.127 15.322 11.127 1.00 88.50 264 ILE A C 1
ATOM 2050 O O . ILE A 1 264 ? -1.335 14.582 10.552 1.00 88.50 264 ILE A O 1
ATOM 2054 N N . ASP A 1 265 ? -2.499 16.496 10.608 1.00 90.56 265 ASP A N 1
ATOM 2055 C CA . ASP A 1 265 ? -1.841 17.070 9.432 1.00 90.56 265 ASP A CA 1
ATOM 2056 C C . ASP A 1 265 ? -0.353 17.337 9.738 1.00 90.56 265 ASP A C 1
ATOM 2058 O O . ASP A 1 265 ? 0.025 17.683 10.865 1.00 90.56 265 ASP A O 1
ATOM 2062 N N . GLY A 1 266 ? 0.505 17.202 8.726 1.00 91.44 266 GLY A N 1
ATOM 2063 C CA . GLY A 1 266 ? 1.957 17.333 8.862 1.00 91.44 266 GLY A CA 1
ATOM 2064 C C . GLY A 1 266 ? 2.634 16.163 9.577 1.00 91.44 266 GLY A C 1
ATOM 2065 O O . GLY A 1 266 ? 3.740 16.334 10.082 1.00 91.44 266 GLY A O 1
ATOM 2066 N N . THR A 1 267 ? 1.961 15.016 9.680 1.00 94.56 267 THR A N 1
ATOM 2067 C CA . THR A 1 267 ? 2.548 13.770 10.176 1.00 94.56 267 THR A CA 1
ATOM 2068 C C . THR A 1 267 ? 3.091 12.935 9.019 1.00 94.56 267 THR A C 1
ATOM 2070 O O . THR A 1 267 ? 2.420 12.742 8.004 1.00 94.56 267 THR A O 1
ATOM 2073 N N . PHE A 1 268 ? 4.289 12.386 9.205 1.00 95.69 268 PHE A N 1
ATOM 2074 C CA . PHE A 1 268 ? 4.831 11.310 8.388 1.00 95.69 268 PHE A CA 1
ATOM 2075 C C . PHE A 1 268 ? 4.569 9.967 9.081 1.00 95.69 268 PHE A C 1
ATOM 2077 O O . PHE A 1 268 ? 5.242 9.601 10.044 1.00 95.69 268 PHE A O 1
ATOM 2084 N N . PHE A 1 269 ? 3.565 9.222 8.627 1.00 96.88 269 PHE A N 1
ATOM 2085 C CA . PHE A 1 269 ? 3.246 7.887 9.132 1.00 96.88 269 PHE A CA 1
ATOM 2086 C C . PHE A 1 269 ? 4.360 6.892 8.783 1.00 96.88 269 PHE A C 1
ATOM 2088 O O . PHE A 1 269 ? 4.825 6.836 7.646 1.00 96.88 269 PHE A O 1
ATOM 2095 N N . LEU A 1 270 ? 4.770 6.077 9.754 1.00 95.88 270 LEU A N 1
ATOM 2096 C CA . LEU A 1 270 ? 5.897 5.138 9.633 1.00 95.88 270 LEU A CA 1
ATOM 2097 C C . LEU A 1 270 ? 5.460 3.720 9.214 1.00 95.88 270 LEU A C 1
ATOM 2099 O O . LEU A 1 270 ? 6.186 2.747 9.414 1.00 95.88 270 LEU A O 1
ATOM 2103 N N . GLY A 1 271 ? 4.250 3.600 8.670 1.00 95.31 271 GLY A N 1
ATOM 2104 C CA . GLY A 1 271 ? 3.625 2.357 8.229 1.00 95.31 271 GLY A CA 1
ATOM 2105 C C . GLY A 1 271 ? 2.119 2.363 8.500 1.00 95.31 271 GLY A C 1
ATOM 2106 O O . GLY A 1 271 ? 1.611 3.294 9.133 1.00 95.31 271 GLY A O 1
ATOM 2107 N N . PRO A 1 272 ? 1.385 1.342 8.030 1.00 95.81 272 PRO A N 1
ATOM 2108 C CA . PRO A 1 272 ? -0.036 1.217 8.321 1.00 95.81 272 PRO A CA 1
ATOM 2109 C C . PRO A 1 272 ? -0.264 1.010 9.833 1.00 95.81 272 PRO A C 1
ATOM 2111 O O . PRO A 1 272 ? 0.598 0.461 10.530 1.00 95.81 272 PRO A O 1
ATOM 2114 N N . PRO A 1 273 ? -1.426 1.420 10.367 1.00 95.94 273 PRO A N 1
ATOM 2115 C CA . PRO A 1 273 ? -1.744 1.278 11.779 1.00 95.94 273 PRO A CA 1
ATOM 2116 C C . PRO A 1 273 ? -1.853 -0.189 12.189 1.00 95.94 273 PRO A C 1
ATOM 2118 O O . PRO A 1 273 ? -2.113 -1.064 11.368 1.00 95.94 273 PRO A O 1
ATOM 2121 N N . LEU A 1 274 ? -1.749 -0.450 13.486 1.00 94.94 274 LEU A N 1
ATOM 2122 C CA . LEU A 1 274 ? -2.149 -1.700 14.114 1.00 94.94 274 LEU A CA 1
ATOM 2123 C C . LEU A 1 274 ? -3.610 -1.598 14.582 1.00 94.94 274 LEU A C 1
ATOM 2125 O O . LEU A 1 274 ? -3.876 -0.857 15.532 1.00 94.94 274 LEU A O 1
ATOM 2129 N N . PRO A 1 275 ? -4.555 -2.340 13.984 1.00 92.81 275 PRO A N 1
ATOM 2130 C CA . PRO A 1 275 ? -5.915 -2.413 14.496 1.00 92.81 275 PRO A CA 1
ATOM 2131 C C . PRO A 1 275 ? -5.966 -3.295 15.744 1.00 92.81 275 PRO A C 1
ATOM 2133 O O . PRO A 1 275 ? -5.581 -4.466 15.709 1.00 92.81 275 PRO A O 1
ATOM 2136 N N . LEU A 1 276 ? -6.433 -2.738 16.859 1.00 87.81 276 LEU A N 1
ATOM 2137 C CA . LEU A 1 276 ? -6.552 -3.450 18.129 1.00 87.81 276 LEU A CA 1
ATOM 2138 C C . LEU A 1 276 ? -7.650 -2.816 18.987 1.00 87.81 276 LEU A C 1
ATOM 2140 O O . LEU A 1 276 ? -7.697 -1.601 19.149 1.00 87.81 276 LEU A O 1
ATOM 2144 N N . GLY A 1 277 ? -8.544 -3.637 19.543 1.00 83.75 277 GLY A N 1
ATOM 2145 C CA . GLY A 1 277 ? -9.580 -3.157 20.467 1.00 83.75 277 GLY A CA 1
ATOM 2146 C C . GLY A 1 277 ? -10.537 -2.115 19.869 1.00 83.75 277 GLY A C 1
ATOM 2147 O O . GLY A 1 277 ? -11.045 -1.270 20.597 1.00 83.75 277 GLY A O 1
ATOM 2148 N N . GLY A 1 278 ? -10.759 -2.137 18.550 1.00 86.38 278 GLY A N 1
ATOM 2149 C CA . GLY A 1 278 ? -11.602 -1.158 17.851 1.00 86.38 278 GLY A CA 1
ATOM 2150 C C . GLY A 1 278 ? -10.942 0.205 17.606 1.00 86.38 278 GLY A C 1
ATOM 2151 O O . GLY A 1 278 ? -11.609 1.112 17.113 1.00 86.38 278 GLY A O 1
ATOM 2152 N N . GLN A 1 279 ? -9.652 0.352 17.918 1.00 90.88 279 GLN A N 1
ATOM 2153 C CA . GLN A 1 279 ? -8.842 1.526 17.596 1.00 90.88 279 GLN A CA 1
ATOM 2154 C C . GLN A 1 279 ? -7.709 1.165 16.634 1.00 90.88 279 GLN A C 1
ATOM 2156 O O . GLN A 1 279 ? -7.329 0.002 16.489 1.00 90.88 279 GLN A O 1
ATOM 2161 N N . LEU A 1 280 ? -7.163 2.185 15.982 1.00 94.12 280 LEU A N 1
ATOM 2162 C CA . LEU A 1 280 ? -5.984 2.088 15.134 1.00 94.12 280 LEU A CA 1
ATOM 2163 C C . LEU A 1 280 ? -4.801 2.737 15.848 1.00 94.12 280 LEU A C 1
ATOM 2165 O O . LEU A 1 280 ? -4.857 3.918 16.174 1.00 94.12 280 LEU A O 1
ATOM 2169 N N . TYR A 1 281 ? -3.727 1.986 16.062 1.00 95.06 281 TYR A N 1
ATOM 2170 C CA . TYR A 1 281 ? -2.497 2.496 16.664 1.00 95.06 281 TYR A CA 1
ATOM 2171 C C . TYR A 1 281 ? -1.436 2.697 15.587 1.00 95.06 281 TYR A C 1
ATOM 2173 O O . TYR A 1 281 ? -0.935 1.728 15.023 1.00 95.06 281 TYR A O 1
ATOM 2181 N N . CYS A 1 282 ? -1.093 3.945 15.284 1.00 95.56 282 CYS A N 1
ATOM 2182 C CA . CYS A 1 282 ? -0.158 4.291 14.219 1.00 95.56 282 CYS A CA 1
ATOM 2183 C C . CYS A 1 282 ? 1.057 5.029 14.775 1.00 95.56 282 CYS A C 1
ATOM 2185 O O . CYS A 1 282 ? 0.910 5.969 15.554 1.00 95.56 282 CYS A O 1
ATOM 2187 N N . LEU A 1 283 ? 2.256 4.640 14.343 1.00 96.38 283 LEU A N 1
ATOM 2188 C CA . LEU A 1 283 ? 3.451 5.447 14.571 1.00 96.38 283 LEU A CA 1
ATOM 2189 C C . LEU A 1 283 ? 3.543 6.524 13.494 1.00 96.38 283 LEU A C 1
ATOM 2191 O O . LEU A 1 283 ? 3.348 6.242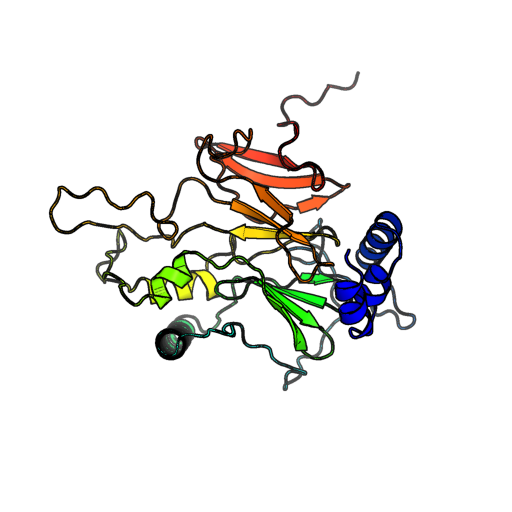 12.309 1.00 96.38 283 LEU A O 1
ATOM 2195 N N . GLY A 1 284 ? 3.859 7.743 13.905 1.00 96.31 284 GLY A N 1
ATOM 2196 C CA . GLY A 1 284 ? 4.117 8.846 12.991 1.00 96.31 284 GLY A CA 1
ATOM 2197 C C . GLY A 1 284 ? 5.177 9.781 13.544 1.00 96.31 284 GLY A C 1
ATOM 2198 O O . GLY A 1 284 ? 5.259 9.984 14.753 1.00 96.31 284 GLY A O 1
ATOM 2199 N N . GLU A 1 285 ? 5.991 10.336 12.658 1.00 95.38 285 GLU A N 1
ATOM 2200 C CA . GLU A 1 285 ? 6.918 11.412 12.975 1.00 95.38 285 GLU A CA 1
ATOM 2201 C C . GLU A 1 285 ? 6.252 12.759 12.698 1.00 95.38 285 GLU A C 1
ATOM 2203 O O . GLU A 1 285 ? 5.523 12.923 11.716 1.00 95.38 285 GLU A O 1
ATOM 2208 N N . ARG A 1 286 ? 6.444 13.710 13.610 1.00 91.38 286 ARG A N 1
ATOM 2209 C CA . ARG A 1 286 ? 6.017 15.091 13.426 1.00 91.38 286 ARG A CA 1
ATOM 2210 C C . ARG A 1 286 ? 6.882 16.016 14.260 1.00 91.38 286 ARG A C 1
ATOM 2212 O O . ARG A 1 286 ? 7.046 15.788 15.454 1.00 91.38 286 ARG A O 1
ATOM 2219 N N . ASP A 1 287 ? 7.346 17.101 13.642 1.00 89.62 287 ASP A N 1
ATOM 2220 C CA . ASP A 1 287 ? 8.208 18.093 14.295 1.00 89.62 287 ASP A CA 1
ATOM 2221 C C . ASP A 1 287 ? 9.489 17.454 14.883 1.00 89.62 287 ASP A C 1
ATOM 2223 O O . ASP A 1 287 ? 10.006 17.913 15.898 1.00 89.62 287 ASP A O 1
ATOM 2227 N N . GLY A 1 288 ? 9.999 16.381 14.260 1.00 90.38 288 GLY A N 1
ATOM 2228 C CA . GLY A 1 288 ? 11.171 15.643 14.737 1.00 90.38 288 GLY A CA 1
ATOM 2229 C C . GLY A 1 288 ? 10.893 14.659 15.878 1.00 90.38 288 GLY A C 1
ATOM 2230 O O . GLY A 1 288 ? 11.824 14.021 16.368 1.00 90.38 288 GLY A O 1
ATOM 2231 N N . GLU A 1 289 ? 9.638 14.501 16.303 1.00 94.25 289 GLU A N 1
ATOM 2232 C CA . GLU A 1 289 ? 9.241 13.579 17.367 1.00 94.25 289 GLU A CA 1
ATOM 2233 C C . GLU A 1 289 ? 8.465 12.382 16.816 1.00 94.25 289 GLU A C 1
ATOM 2235 O O . GLU A 1 289 ? 7.497 12.539 16.070 1.00 94.25 289 GLU A O 1
ATOM 2240 N N . ILE A 1 290 ? 8.830 11.174 17.252 1.00 95.69 290 ILE A N 1
ATOM 2241 C CA . ILE A 1 290 ? 8.043 9.964 16.988 1.00 95.69 290 ILE A CA 1
ATOM 2242 C C . ILE A 1 290 ? 6.912 9.880 18.012 1.00 95.69 290 ILE A C 1
ATOM 2244 O O . ILE A 1 290 ? 7.148 9.878 19.221 1.00 95.69 290 ILE A O 1
ATOM 2248 N N . ARG A 1 291 ? 5.675 9.769 17.527 1.00 94.06 291 ARG A N 1
ATOM 2249 C CA . ARG A 1 291 ? 4.455 9.723 18.338 1.00 94.06 291 ARG A CA 1
ATOM 2250 C C . ARG A 1 291 ? 3.655 8.461 18.044 1.00 94.06 291 ARG A C 1
ATOM 2252 O O . ARG A 1 291 ? 3.581 8.008 16.902 1.00 94.06 291 ARG A O 1
ATOM 2259 N N . LEU A 1 292 ? 3.015 7.926 19.083 1.00 95.62 292 LEU A N 1
ATOM 2260 C CA . LEU A 1 292 ? 1.960 6.927 18.941 1.00 95.62 292 LEU A CA 1
ATOM 2261 C C . LEU A 1 292 ? 0.613 7.643 18.845 1.00 95.62 292 LEU A C 1
ATOM 2263 O O . LEU A 1 292 ? 0.203 8.340 19.771 1.00 95.62 292 LEU A O 1
ATOM 2267 N N . LEU A 1 293 ? -0.072 7.447 17.727 1.00 93.94 293 LEU A N 1
ATOM 2268 C CA . LEU A 1 293 ? -1.401 7.972 17.460 1.00 93.94 293 LEU A CA 1
ATOM 2269 C C . LEU A 1 293 ? -2.413 6.848 17.671 1.00 93.94 293 LEU A C 1
ATOM 2271 O O . LEU A 1 293 ? -2.316 5.811 17.020 1.00 93.94 293 LEU A O 1
ATOM 2275 N N . ALA A 1 294 ? -3.392 7.050 18.547 1.00 93.81 294 ALA A N 1
ATOM 2276 C CA . ALA A 1 294 ? -4.634 6.285 18.484 1.00 93.81 294 ALA A CA 1
ATOM 2277 C C . ALA A 1 294 ? -5.542 6.955 17.442 1.00 93.81 294 ALA A C 1
ATOM 2279 O O . ALA A 1 294 ? -5.514 8.173 17.323 1.00 93.81 294 ALA A O 1
ATOM 2280 N N . ILE A 1 295 ? -6.320 6.223 16.654 1.00 92.50 295 ILE A N 1
ATOM 2281 C CA . ILE A 1 295 ? -7.252 6.790 15.665 1.00 92.50 295 ILE A CA 1
ATOM 2282 C C . ILE A 1 295 ? -8.545 5.970 15.719 1.00 92.50 295 ILE A C 1
ATOM 2284 O O . ILE A 1 295 ? -8.497 4.738 15.721 1.00 92.50 295 ILE A O 1
ATOM 2288 N N . ASP A 1 296 ? -9.701 6.637 15.776 1.00 90.88 296 ASP A N 1
ATOM 2289 C CA . ASP A 1 296 ? -10.998 5.974 15.606 1.00 90.88 296 ASP A CA 1
ATOM 2290 C C . ASP A 1 296 ? -11.220 5.688 14.107 1.00 90.88 296 ASP A C 1
ATOM 2292 O O . ASP A 1 296 ? -11.335 6.636 13.322 1.00 90.88 296 ASP A O 1
ATOM 2296 N N . PRO A 1 297 ? -11.315 4.412 13.682 1.00 89.31 297 PRO A N 1
ATOM 2297 C CA . PRO A 1 297 ? -11.491 4.058 12.272 1.00 89.31 297 PRO A CA 1
ATOM 2298 C C . PRO A 1 297 ? -12.818 4.554 11.668 1.00 89.31 297 PRO A C 1
ATOM 2300 O O . PRO A 1 297 ? -12.942 4.646 10.446 1.00 89.31 297 PRO A O 1
ATOM 2303 N N . ASN A 1 298 ? -13.829 4.856 12.492 1.00 86.56 298 ASN A N 1
ATOM 2304 C CA . ASN A 1 298 ? -15.142 5.341 12.055 1.00 86.56 298 ASN A CA 1
ATOM 2305 C C . ASN A 1 298 ? -15.304 6.859 12.186 1.00 86.56 298 ASN A C 1
ATOM 2307 O O . ASN A 1 298 ? -16.242 7.415 11.610 1.00 86.56 298 ASN A O 1
ATOM 2311 N N . ARG A 1 299 ? -14.428 7.521 12.948 1.00 82.69 299 ARG A N 1
ATOM 2312 C CA . ARG A 1 299 ? -14.382 8.982 13.112 1.00 82.69 299 ARG A CA 1
ATOM 2313 C C . ARG A 1 299 ? -12.946 9.494 12.955 1.00 82.69 299 ARG A C 1
ATOM 2315 O O . ARG A 1 299 ? -12.404 10.110 13.876 1.00 82.69 299 ARG A O 1
ATOM 2322 N N . PRO A 1 300 ? -12.322 9.239 11.795 1.00 69.88 300 PRO A N 1
ATOM 2323 C CA . PRO A 1 300 ? -10.951 9.656 11.531 1.00 69.88 300 PRO A CA 1
ATOM 2324 C C . PRO A 1 300 ? -10.855 11.188 11.637 1.00 69.88 300 PRO A C 1
ATOM 2326 O O . PRO A 1 300 ? -11.605 11.909 10.984 1.00 69.88 300 PRO A O 1
ATOM 2329 N N . GLY A 1 301 ? -9.975 11.692 12.507 1.00 64.19 301 GLY A N 1
ATOM 2330 C CA . GLY A 1 301 ? -9.794 13.131 12.766 1.00 64.19 301 GLY A CA 1
ATOM 2331 C C . GLY A 1 301 ? -10.512 13.676 14.011 1.00 64.19 301 GLY A C 1
ATOM 2332 O O . GLY A 1 301 ? -10.233 14.804 14.418 1.00 64.19 301 GLY A O 1
ATOM 2333 N N . GLY A 1 302 ? -11.388 12.886 14.645 1.00 58.38 302 GLY A N 1
ATOM 2334 C CA . GLY A 1 302 ? -11.915 13.169 15.985 1.00 58.38 302 GLY A CA 1
ATOM 2335 C C . GLY A 1 302 ? -10.875 12.860 17.064 1.00 58.38 302 GLY A C 1
ATOM 2336 O O . GLY A 1 302 ? -10.044 11.977 16.874 1.00 58.38 302 GLY A O 1
ATOM 2337 N N . GLU A 1 303 ? -10.887 13.609 18.169 1.00 47.94 303 GLU A N 1
ATOM 2338 C CA . GLU A 1 303 ? -9.833 13.574 19.191 1.00 47.94 303 GLU A CA 1
ATOM 2339 C C . GLU A 1 303 ? -9.414 12.167 19.625 1.00 47.94 303 GLU A C 1
ATOM 2341 O O . GLU A 1 303 ? -10.229 11.346 20.044 1.00 47.94 303 GLU A O 1
ATOM 2346 N N . THR A 1 304 ? -8.104 11.940 19.605 1.00 48.19 304 THR A N 1
ATOM 2347 C CA . THR A 1 304 ? -7.467 10.754 20.153 1.00 48.19 304 THR A CA 1
ATOM 2348 C C . THR A 1 304 ? -6.266 11.149 21.002 1.00 48.19 304 THR A C 1
ATOM 2350 O O . THR A 1 304 ? -5.417 11.950 20.612 1.00 48.19 304 THR A O 1
ATOM 2353 N N . PHE A 1 305 ? -6.260 10.622 22.226 1.00 44.06 305 PHE A N 1
ATOM 2354 C CA . PHE A 1 305 ? -5.285 10.906 23.272 1.00 44.06 305 PHE A CA 1
ATOM 2355 C C . PHE A 1 305 ? -3.850 10.630 22.801 1.00 44.06 305 PHE A C 1
ATOM 2357 O O . PHE A 1 305 ? -3.499 9.492 22.494 1.00 44.06 305 PHE A O 1
ATOM 2364 N N . SER A 1 306 ? -2.995 11.653 22.837 1.00 43.22 306 SER A N 1
ATOM 2365 C CA . SER A 1 306 ? -1.551 11.465 22.975 1.00 43.22 306 SER A CA 1
ATOM 2366 C C . SER A 1 306 ? -1.279 11.131 24.440 1.00 43.22 306 SER A C 1
ATOM 2368 O O . SER A 1 306 ? -1.479 11.976 25.314 1.00 43.22 306 SER A O 1
ATOM 2370 N N . GLY A 1 307 ? -0.894 9.891 24.731 1.00 38.38 307 GLY A N 1
ATOM 2371 C CA . GLY A 1 307 ? -0.594 9.457 26.091 1.00 38.38 307 GLY A CA 1
ATOM 2372 C C . GLY A 1 307 ? 0.547 10.267 26.708 1.00 38.38 307 GLY A C 1
ATOM 2373 O O . GLY A 1 307 ? 1.713 10.026 26.417 1.00 38.38 307 GLY A O 1
ATOM 2374 N N . GLY A 1 308 ? 0.194 11.186 27.599 1.00 40.31 308 GLY A N 1
ATOM 2375 C CA . GLY A 1 308 ? 1.027 11.648 28.696 1.00 40.31 308 GLY A CA 1
ATOM 2376 C C . GLY A 1 308 ? 0.212 11.483 29.974 1.00 40.31 308 GLY A C 1
ATOM 2377 O O . GLY A 1 308 ? -0.863 12.065 30.075 1.00 40.31 308 GLY A O 1
ATOM 2378 N N . MET A 1 309 ? 0.747 10.702 30.921 1.00 31.28 309 MET A N 1
ATOM 2379 C CA . MET A 1 309 ? 0.232 10.437 32.276 1.00 31.28 309 MET A CA 1
ATOM 2380 C C . MET A 1 309 ? -0.702 9.218 32.408 1.00 31.28 309 MET A C 1
ATOM 2382 O O . MET A 1 309 ? -1.918 9.290 32.250 1.00 31.28 309 MET A O 1
ATOM 2386 N N . PHE A 1 310 ? -0.105 8.082 32.785 1.00 32.94 310 PHE A N 1
ATOM 2387 C CA . PHE A 1 310 ? -0.823 7.024 33.495 1.00 32.94 310 PHE A CA 1
ATOM 2388 C C . PHE A 1 310 ? -1.312 7.599 34.836 1.00 32.94 310 PHE A C 1
ATOM 2390 O O . PHE A 1 310 ? -0.490 8.162 35.566 1.00 32.94 310 PHE A O 1
ATOM 2397 N N . PRO A 1 311 ? -2.600 7.482 35.205 1.00 31.91 311 PRO A N 1
ATOM 2398 C CA . PRO A 1 311 ? -3.000 7.771 36.570 1.00 31.91 311 PRO A CA 1
ATOM 2399 C C . PRO A 1 311 ? -2.380 6.697 37.463 1.00 31.91 311 PRO A C 1
ATOM 2401 O O . PRO A 1 311 ? -2.640 5.506 37.294 1.00 31.91 311 PRO A O 1
ATOM 2404 N N . ALA A 1 312 ? -1.529 7.120 38.397 1.00 35.81 312 ALA A N 1
ATOM 2405 C CA . ALA A 1 312 ? -1.087 6.262 39.480 1.00 35.81 312 ALA A CA 1
ATOM 2406 C C . ALA A 1 312 ? -2.332 5.803 40.250 1.00 35.81 312 ALA A C 1
ATOM 2408 O O . ALA A 1 312 ? -3.011 6.605 40.892 1.00 35.81 312 ALA A O 1
ATOM 2409 N N . THR A 1 313 ? -2.652 4.517 40.147 1.00 42.97 313 THR A N 1
ATOM 2410 C CA . THR A 1 313 ? -3.596 3.856 41.044 1.00 42.97 313 THR A CA 1
ATOM 2411 C C . THR A 1 313 ? -3.079 3.996 42.472 1.00 42.97 313 THR A C 1
ATOM 2413 O O . THR A 1 313 ? -1.962 3.568 42.769 1.00 42.97 313 THR A O 1
ATOM 2416 N N . ARG A 1 314 ? -3.882 4.634 43.327 1.00 38.88 314 ARG A N 1
ATOM 2417 C CA . ARG A 1 314 ? -3.843 4.414 44.775 1.00 38.88 314 ARG A CA 1
ATOM 2418 C C . ARG A 1 314 ? -4.555 3.114 45.104 1.00 38.88 314 ARG A C 1
ATOM 2420 O O . ARG A 1 314 ? -5.550 2.822 44.403 1.00 38.88 314 ARG A O 1
#

Sequence (314 aa):
MPPADRSKLAARDGGLAAALSQRTKDGMVRSLARLSEKTITGDGQVVGNWLAWRGRHDRLSPAAPAVPAAVPEWSFPTFQRELDDPKRHDRIREVLGELGELESTERARDGLLLPAVDPLVVGDVAVFRSLFDIKAVHLPTGRHLWDSITVDPAFERILDGNVPSYSVGGRSMRQSLTQLFLAQRAWYDRTIGSLSTDGRFVFAVDWVGVLGLRVFSPGGFGQPDTSAPWIPRDHNRLLAFDLASEGMLVWELGGPRGERNSKIDGTFFLGPPLPLGGQLYCLGERDGEIRLLAIDPNRPGGETFSGGMFPATR

Nearest PDB structures (foldseek):
  7fyd-assembly1_A  TM=3.638E-01  e=5.915E+00  Homo sapiens
  1jjx-assembly1_A  TM=2.747E-01  e=5.310E+00  Homo sapiens

Solvent-accessible surface area (backbone atoms only — not comparable to full-atom values): 17927 Å² total; per-residue (Å²): 133,62,74,70,62,50,58,62,38,69,74,41,84,56,61,44,33,58,21,62,67,37,94,42,73,68,53,19,52,54,36,27,45,50,46,63,40,80,48,73,45,101,82,74,49,53,71,59,39,21,36,27,70,54,24,34,86,86,49,72,56,81,73,66,91,74,77,88,64,96,63,76,96,64,79,72,76,62,86,72,76,94,73,91,54,68,70,45,54,56,40,50,54,52,54,52,50,53,48,53,53,48,52,54,55,51,38,72,72,68,70,70,85,62,65,21,48,49,66,31,29,54,63,45,33,33,38,33,50,36,68,40,37,38,39,33,25,34,56,90,72,47,45,82,67,38,56,38,86,61,62,40,54,48,50,56,50,54,50,68,65,77,65,69,85,34,53,34,84,96,50,98,58,73,48,50,58,60,57,55,41,49,49,30,41,45,48,66,34,45,37,55,15,28,42,18,37,70,59,52,39,42,28,32,28,45,55,58,35,35,79,69,67,44,82,78,53,93,78,88,76,57,79,59,72,82,81,45,60,33,52,54,61,76,27,18,32,44,37,32,21,29,63,80,63,55,33,41,78,75,51,76,44,42,31,61,70,65,74,79,72,39,92,53,31,32,22,25,59,70,29,36,41,48,55,52,97,83,32,29,44,26,49,28,35,40,97,92,40,81,42,68,40,50,39,41,85,90,47,76,75,54,94,53,72,70,90,74,79,81,81,80,81,127

Radius of gyration: 21.06 Å; Cα contacts (8 Å, |Δi|>4): 573; chains: 1; bounding box: 57×62×71 Å

Foldseek 3Di:
DDPVLLVLLVVQDWQLSVLLNDPDPVSSLVSLLVLQPWDQPPVRATPHWQFFQCRALVSPDDHDDDDDDPDDPDDDDLQDDDDPDPLLVVLSVVLVVLLVVLVVVVCVPPVDFDFLADWTGRTQKIWFHRLWWIFIARNNRRHGQAIAPGTALLVVVSSVVPWDFFDQPPDPDTDTSSNLSSCCSTGNPNQQRTWGDPSFKIKGKHLQARPSTDDDDPPPPDDDCPVRSRHGDLKTKIWIFTPSNRGYTPDIDEDDPPPPVAPRHSWHWSHTFRDDPQWTWTWTDHPNDTFTWTARPVDGRPDDDRDDDDDPDD